Protein AF-A0A3D4PFH8-F1 (afdb_monomer_lite)

Structure (mmCIF, N/CA/C/O backbone):
data_AF-A0A3D4PFH8-F1
#
_entry.id   AF-A0A3D4PFH8-F1
#
loop_
_atom_site.group_PDB
_atom_site.id
_atom_site.type_symbol
_atom_site.label_atom_id
_atom_site.label_alt_id
_atom_site.label_comp_id
_atom_site.label_asym_id
_atom_site.label_entity_id
_atom_site.label_seq_id
_atom_site.pdbx_PDB_ins_code
_atom_site.Cartn_x
_atom_site.Cartn_y
_atom_site.Cartn_z
_atom_site.occupancy
_atom_site.B_iso_or_equiv
_atom_site.auth_seq_id
_atom_site.auth_comp_id
_atom_site.auth_asym_id
_atom_site.auth_atom_id
_atom_site.pdbx_PDB_model_num
ATOM 1 N N . MET A 1 1 ? -11.258 -18.622 6.945 1.00 50.12 1 MET A N 1
ATOM 2 C CA . MET A 1 1 ? -10.906 -20.033 6.658 1.00 50.12 1 MET A CA 1
ATOM 3 C C . MET A 1 1 ? -9.398 -20.314 6.769 1.00 50.12 1 MET A C 1
ATOM 5 O O . MET A 1 1 ? -9.065 -21.333 7.351 1.00 50.12 1 MET A O 1
ATOM 9 N N . GLY A 1 2 ? -8.483 -19.429 6.333 1.00 61.78 2 GLY A N 1
ATOM 10 C CA . GLY A 1 2 ? -7.024 -19.694 6.379 1.00 61.78 2 GLY A CA 1
ATOM 11 C C . GLY A 1 2 ? -6.349 -19.744 7.768 1.00 61.78 2 GLY A C 1
ATOM 12 O O . GLY A 1 2 ? -5.450 -20.551 7.984 1.00 61.78 2 GLY A O 1
ATOM 13 N N . LEU A 1 3 ? -6.793 -18.949 8.751 1.00 63.72 3 LEU A N 1
ATOM 14 C CA . LEU A 1 3 ? -6.190 -18.956 10.101 1.00 63.72 3 LEU A CA 1
ATOM 15 C C . LEU A 1 3 ? -6.500 -20.240 10.891 1.00 63.72 3 LEU A C 1
ATOM 17 O O . LEU A 1 3 ? -5.641 -20.763 11.597 1.00 63.72 3 LEU A O 1
ATOM 21 N N . ALA A 1 4 ? -7.705 -20.794 10.726 1.00 61.88 4 ALA A N 1
ATOM 22 C CA . ALA A 1 4 ? -8.104 -22.042 11.378 1.00 61.88 4 ALA A CA 1
ATOM 23 C C . ALA A 1 4 ? -7.285 -23.245 10.874 1.00 61.88 4 ALA A C 1
ATOM 25 O O . ALA A 1 4 ? -6.933 -24.118 11.664 1.00 61.88 4 ALA A O 1
ATOM 26 N N . SER A 1 5 ? -6.910 -23.264 9.587 1.00 64.75 5 SER A N 1
ATOM 27 C CA . SER A 1 5 ? -6.027 -24.304 9.040 1.00 64.75 5 SER A CA 1
ATOM 28 C C . SER A 1 5 ? -4.584 -24.197 9.539 1.00 64.75 5 SER A C 1
ATOM 30 O O . SER A 1 5 ? -3.900 -25.215 9.636 1.00 64.75 5 SER A O 1
ATOM 32 N N . LEU A 1 6 ? -4.126 -22.994 9.905 1.00 66.88 6 LEU A N 1
ATOM 33 C CA . LEU A 1 6 ? -2.776 -22.788 10.435 1.00 66.88 6 LEU A CA 1
ATOM 34 C C . LEU A 1 6 ? -2.628 -23.357 11.850 1.00 66.88 6 LEU A C 1
ATOM 36 O O . LEU A 1 6 ? -1.621 -23.995 12.144 1.00 66.88 6 LEU A O 1
ATOM 40 N N . ILE A 1 7 ? -3.648 -23.216 12.702 1.00 67.31 7 ILE A N 1
ATOM 41 C CA . ILE A 1 7 ? -3.615 -23.697 14.097 1.00 67.31 7 ILE A CA 1
ATOM 42 C C . ILE A 1 7 ? -3.393 -25.221 14.170 1.00 67.31 7 ILE A C 1
ATOM 44 O O . ILE A 1 7 ? -2.715 -25.705 15.077 1.00 67.31 7 ILE A O 1
ATOM 48 N N . GLY A 1 8 ? -3.890 -25.977 13.185 1.00 70.19 8 GLY A N 1
ATOM 49 C CA . GLY A 1 8 ? -3.698 -27.428 13.100 1.00 70.19 8 GLY A CA 1
ATOM 50 C C . GLY A 1 8 ? -2.308 -27.873 12.628 1.00 70.19 8 GLY A C 1
ATOM 51 O O . GLY A 1 8 ? -1.951 -29.036 12.808 1.00 70.19 8 GLY A O 1
ATOM 52 N N . ASN A 1 9 ? -1.496 -26.982 12.045 1.00 79.75 9 ASN A N 1
ATOM 53 C CA . ASN A 1 9 ? -0.228 -27.347 11.413 1.00 79.75 9 ASN A CA 1
ATOM 54 C C . ASN A 1 9 ? 0.949 -26.530 11.963 1.00 79.75 9 ASN A C 1
ATOM 56 O O . ASN A 1 9 ? 1.317 -25.478 11.436 1.00 79.75 9 ASN A O 1
ATOM 60 N N . ARG A 1 10 ? 1.609 -27.065 13.002 1.00 76.75 10 ARG A N 1
ATOM 61 C CA . ARG A 1 10 ? 2.764 -26.428 13.667 1.00 76.75 10 ARG A CA 1
ATOM 62 C C . ARG A 1 10 ? 3.881 -26.017 12.700 1.00 76.75 10 ARG A C 1
ATOM 64 O O . ARG A 1 10 ? 4.547 -25.022 12.959 1.00 76.75 10 ARG A O 1
ATOM 71 N N . LYS A 1 11 ? 4.075 -26.746 11.591 1.00 78.69 11 LYS A N 1
ATOM 72 C CA . LYS A 1 11 ? 5.083 -26.409 10.571 1.00 78.69 11 LYS A CA 1
ATOM 73 C C . LYS A 1 11 ? 4.741 -25.145 9.783 1.00 78.69 11 LYS A C 1
ATOM 75 O O . LYS A 1 11 ? 5.653 -24.458 9.349 1.00 78.69 11 LYS A O 1
ATOM 80 N N . GLN A 1 12 ? 3.459 -24.846 9.585 1.00 79.38 12 GLN A N 1
ATOM 81 C CA . GLN A 1 12 ? 3.049 -23.615 8.908 1.00 79.38 12 GLN A CA 1
ATOM 82 C C . GLN A 1 12 ? 3.135 -22.433 9.873 1.00 79.38 12 GLN A C 1
ATOM 84 O O . GLN A 1 12 ? 3.696 -21.407 9.526 1.00 79.38 12 GLN A O 1
ATOM 89 N N . VAL A 1 13 ? 2.712 -22.598 11.130 1.00 80.75 13 VAL A N 1
ATOM 90 C CA . VAL A 1 13 ? 2.806 -21.541 12.157 1.00 80.75 13 VAL A CA 1
ATOM 91 C C . VAL A 1 13 ? 4.243 -21.053 12.365 1.00 80.75 13 VAL A C 1
ATOM 93 O O . VAL A 1 13 ? 4.474 -19.861 12.556 1.00 80.75 13 VAL A O 1
ATOM 96 N N . THR A 1 14 ? 5.238 -21.943 12.293 1.00 81.81 14 THR A N 1
ATOM 97 C CA . THR A 1 14 ? 6.647 -21.533 12.384 1.00 81.81 14 THR A CA 1
ATOM 98 C C . THR A 1 14 ? 7.116 -20.717 11.180 1.00 81.81 14 THR A C 1
ATOM 100 O O . THR A 1 14 ? 8.083 -19.969 11.327 1.00 81.81 14 THR A O 1
ATOM 103 N N . GLN A 1 15 ? 6.460 -20.797 10.018 1.00 83.69 15 GLN A N 1
ATOM 104 C CA . GLN A 1 15 ? 6.765 -19.941 8.863 1.00 83.69 15 GLN A CA 1
ATOM 105 C C . GLN A 1 15 ? 6.369 -18.478 9.127 1.00 83.69 15 GLN A C 1
ATOM 107 O O . GLN A 1 15 ? 7.093 -17.585 8.709 1.00 83.69 15 GLN A O 1
ATOM 112 N N . PHE A 1 16 ? 5.340 -18.238 9.946 1.00 83.12 16 PHE A N 1
ATOM 113 C CA . PHE A 1 16 ? 4.869 -16.906 10.369 1.00 83.12 16 PHE A CA 1
ATOM 114 C C . PHE A 1 16 ? 5.542 -16.384 11.660 1.00 83.12 16 PHE A C 1
ATOM 116 O O . PHE A 1 16 ? 4.975 -15.578 12.390 1.00 83.12 16 PHE A O 1
ATOM 123 N N . GLY A 1 17 ? 6.728 -16.887 12.021 1.00 82.94 17 GLY A N 1
ATOM 124 C CA . GLY A 1 17 ? 7.417 -16.467 13.257 1.00 82.94 17 GLY A CA 1
ATOM 125 C C . GLY A 1 17 ? 6.944 -17.172 14.538 1.00 82.94 17 GLY A C 1
ATOM 126 O O . GLY A 1 17 ? 7.378 -16.832 15.635 1.00 82.94 17 GLY A O 1
ATOM 127 N N . GLY A 1 18 ? 6.093 -18.196 14.427 1.00 87.19 18 GLY A N 1
ATOM 128 C CA . GLY A 1 18 ? 5.655 -19.016 15.559 1.00 87.19 18 GLY A CA 1
ATOM 129 C C . GLY A 1 18 ? 4.308 -18.592 16.162 1.00 87.19 18 GLY A C 1
ATOM 130 O O . GLY A 1 18 ? 3.702 -17.613 15.733 1.00 87.19 18 GLY A O 1
ATOM 131 N N . PRO A 1 19 ? 3.799 -19.340 17.160 1.00 85.69 19 PRO A N 1
ATOM 132 C CA . PRO A 1 19 ? 2.413 -19.211 17.624 1.00 85.69 19 PRO A CA 1
ATOM 133 C C . PRO A 1 19 ? 2.119 -17.886 18.337 1.00 85.69 19 PRO A C 1
ATOM 135 O O . PRO A 1 19 ? 1.063 -17.293 18.119 1.00 85.69 19 PRO A O 1
ATOM 138 N N . LEU A 1 20 ? 3.052 -17.401 19.165 1.00 88.12 20 LEU A N 1
ATOM 139 C CA . LEU A 1 20 ? 2.904 -16.112 19.845 1.00 88.12 20 LEU A CA 1
ATOM 140 C C . LEU A 1 20 ? 2.917 -14.960 18.836 1.00 88.12 20 LEU A C 1
ATOM 142 O O . LEU A 1 20 ? 2.043 -14.099 18.880 1.00 88.12 20 LEU A O 1
ATOM 146 N N . SER A 1 21 ? 3.870 -14.989 17.900 1.00 89.12 21 SER A N 1
ATOM 147 C CA . SER A 1 21 ? 3.969 -13.977 16.852 1.00 89.12 21 SER A CA 1
ATOM 148 C C . SER A 1 21 ? 2.716 -13.937 15.981 1.00 89.12 21 SER A C 1
ATOM 150 O O . SER A 1 21 ? 2.149 -12.868 15.764 1.00 89.12 21 SER A O 1
ATOM 152 N N . LEU A 1 22 ? 2.222 -15.103 15.554 1.00 88.75 22 LEU A N 1
ATOM 153 C CA . LEU A 1 22 ? 0.994 -15.212 14.772 1.00 88.75 22 LEU A CA 1
ATOM 154 C C . LEU A 1 22 ? -0.203 -14.617 15.523 1.00 88.75 22 LEU A C 1
ATOM 156 O O . LEU A 1 22 ? -0.989 -13.881 14.939 1.00 88.75 22 LEU A O 1
ATOM 160 N N . THR A 1 23 ? -0.318 -14.887 16.826 1.00 89.44 23 THR A N 1
ATOM 161 C CA . THR A 1 23 ? -1.410 -14.353 17.653 1.00 89.44 23 THR A CA 1
ATOM 162 C C . THR A 1 23 ? -1.355 -12.826 17.711 1.00 89.44 23 THR A C 1
ATOM 164 O O . THR A 1 23 ? -2.353 -12.168 17.428 1.00 89.44 23 THR A O 1
ATOM 167 N N . VAL A 1 24 ? -0.184 -12.251 18.012 1.00 92.69 24 VAL A N 1
ATOM 168 C CA . VAL A 1 24 ? 0.017 -10.790 18.025 1.00 92.69 24 VAL A CA 1
ATOM 169 C C . VAL A 1 24 ? -0.260 -10.184 16.649 1.00 92.69 24 VAL A C 1
ATOM 171 O O . VAL A 1 24 ? -0.930 -9.161 16.558 1.00 92.69 24 VAL A O 1
ATOM 174 N N . SER A 1 25 ? 0.191 -10.842 15.582 1.00 92.25 25 SER A N 1
ATOM 175 C CA . SER A 1 25 ? -0.024 -10.412 14.197 1.00 92.25 25 SER A CA 1
ATOM 176 C C . SER A 1 25 ? -1.510 -10.337 13.859 1.00 92.25 25 SER A C 1
ATOM 178 O O . SER A 1 25 ? -1.963 -9.305 13.382 1.00 92.25 25 SER A O 1
ATOM 180 N N . VAL A 1 26 ? -2.286 -11.372 14.197 1.00 91.56 26 VAL A N 1
ATOM 181 C CA . VAL A 1 26 ? -3.743 -11.392 13.988 1.00 91.56 26 VAL A CA 1
ATOM 182 C C . VAL A 1 26 ? -4.433 -10.283 14.780 1.00 91.56 26 VAL A C 1
ATOM 184 O O . VAL A 1 26 ? -5.306 -9.602 14.249 1.00 91.56 26 VAL A O 1
ATOM 187 N N . PHE A 1 27 ? -4.045 -10.061 16.040 1.00 94.00 27 PHE A N 1
ATOM 188 C CA . PHE A 1 27 ? -4.615 -8.971 16.835 1.00 94.00 27 PHE A CA 1
ATOM 189 C C . PHE A 1 27 ? -4.306 -7.596 16.239 1.00 94.00 27 PHE A C 1
ATOM 191 O O . PHE A 1 27 ? -5.211 -6.769 16.140 1.00 94.00 27 PHE A O 1
ATOM 198 N N . LEU A 1 28 ? -3.058 -7.354 15.825 1.00 93.81 28 LEU A N 1
ATOM 199 C CA . LEU A 1 28 ? -2.665 -6.108 15.168 1.00 93.81 28 LEU A CA 1
ATOM 200 C C . LEU A 1 28 ? -3.417 -5.920 13.848 1.00 93.81 28 LEU A C 1
ATOM 202 O O . LEU A 1 28 ? -3.940 -4.838 13.597 1.00 93.81 28 LEU A O 1
ATOM 206 N N . GLU A 1 29 ? -3.524 -6.969 13.038 1.00 93.44 29 GLU A N 1
ATOM 207 C CA . GLU A 1 29 ? -4.239 -6.940 11.765 1.00 93.44 29 GLU A CA 1
ATOM 208 C C . GLU A 1 29 ? -5.717 -6.603 11.965 1.00 93.44 29 GLU A C 1
ATOM 210 O O . GLU A 1 29 ? -6.223 -5.691 11.314 1.00 93.44 29 GLU A O 1
ATOM 215 N N . ILE A 1 30 ? -6.402 -7.262 12.906 1.00 93.62 30 ILE A N 1
ATOM 216 C CA . ILE A 1 30 ? -7.802 -6.960 13.237 1.00 93.62 30 ILE A CA 1
ATOM 217 C C . ILE A 1 30 ? -7.931 -5.518 13.728 1.00 93.62 30 ILE A C 1
ATOM 219 O O . ILE A 1 30 ? -8.801 -4.786 13.260 1.00 93.62 30 ILE A O 1
ATOM 223 N N . PHE A 1 31 ? -7.062 -5.096 14.647 1.00 92.94 31 PHE A N 1
ATOM 224 C CA . PHE A 1 31 ? -7.093 -3.754 15.220 1.00 92.94 31 PHE A CA 1
ATOM 225 C C . PHE A 1 31 ? -6.957 -2.671 14.143 1.00 92.94 31 PHE A C 1
ATOM 227 O O . PHE A 1 31 ? -7.813 -1.792 14.039 1.00 92.94 31 PHE A O 1
ATOM 234 N N . PHE A 1 32 ? -5.931 -2.758 13.291 1.00 92.19 32 PHE A N 1
ATOM 235 C CA . PHE A 1 32 ? -5.740 -1.801 12.203 1.00 92.19 32 PHE A CA 1
ATOM 236 C C . PHE A 1 32 ? -6.820 -1.922 11.122 1.00 92.19 32 PHE A C 1
ATOM 238 O O . PHE A 1 32 ? -7.248 -0.900 10.592 1.00 92.19 32 PHE A O 1
ATOM 245 N N . SER A 1 33 ? -7.324 -3.126 10.835 1.00 92.62 33 SER A N 1
ATOM 246 C CA . SER A 1 33 ? -8.417 -3.326 9.872 1.00 92.62 33 SER A CA 1
ATOM 247 C C . SER A 1 33 ? -9.700 -2.629 10.312 1.00 92.62 33 SER A C 1
ATOM 249 O O . SER A 1 33 ? -10.333 -1.952 9.506 1.00 92.62 33 SER A O 1
ATOM 251 N N . VAL A 1 34 ? -10.069 -2.740 11.593 1.00 92.69 34 VAL A N 1
ATOM 252 C CA . VAL A 1 34 ? -11.249 -2.057 12.147 1.00 92.69 34 VAL A CA 1
ATOM 253 C C . VAL A 1 34 ? -11.101 -0.539 12.040 1.00 92.69 34 VAL A C 1
ATOM 255 O O . VAL A 1 34 ? -12.055 0.136 11.666 1.00 92.69 34 VAL A O 1
ATOM 258 N N . LEU A 1 35 ? -9.908 -0.001 12.311 1.00 92.38 35 LEU A N 1
ATOM 259 C CA . LEU A 1 35 ? -9.647 1.440 12.235 1.00 92.38 35 LEU A CA 1
ATOM 260 C C . LEU A 1 35 ? -9.598 1.972 10.796 1.00 92.38 35 LEU A C 1
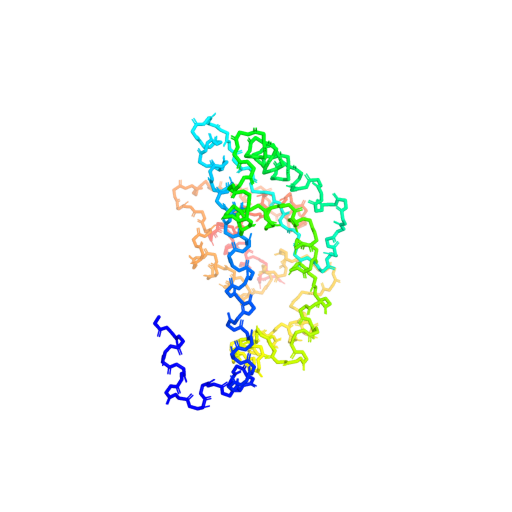ATOM 262 O O . LEU A 1 35 ? -10.042 3.090 10.538 1.00 92.38 35 LEU A O 1
ATOM 266 N N . LEU A 1 36 ? -9.066 1.190 9.855 1.00 92.81 36 LEU A N 1
ATOM 267 C CA . LEU A 1 36 ? -8.948 1.584 8.450 1.00 92.81 36 LEU A CA 1
ATOM 268 C C . LEU A 1 36 ? -10.242 1.372 7.661 1.00 92.81 36 LEU A C 1
ATOM 270 O O . LEU A 1 36 ? -10.461 2.064 6.667 1.00 92.81 36 LEU A O 1
ATOM 274 N N . ALA A 1 37 ? -11.121 0.461 8.086 1.00 94.62 37 ALA A N 1
ATOM 275 C CA . ALA A 1 37 ? -12.353 0.152 7.364 1.00 94.62 37 ALA A CA 1
ATOM 276 C C . ALA A 1 37 ? -13.244 1.387 7.089 1.00 94.62 37 ALA A C 1
ATOM 278 O O . ALA A 1 37 ? -13.651 1.554 5.937 1.00 94.62 37 ALA A O 1
ATOM 279 N N . PRO A 1 38 ? -13.506 2.299 8.051 1.00 93.81 38 PRO A N 1
ATOM 280 C CA . PRO A 1 38 ? -14.256 3.529 7.784 1.00 93.81 38 PRO A CA 1
ATOM 281 C C . PRO A 1 38 ? -13.563 4.445 6.766 1.00 93.81 38 PRO A C 1
ATOM 283 O O . PRO A 1 38 ? -14.214 4.988 5.875 1.00 93.81 38 PRO A O 1
ATOM 286 N N . VAL A 1 39 ? -12.234 4.567 6.843 1.00 94.12 39 VAL A N 1
ATOM 287 C CA . VAL A 1 39 ? -11.441 5.370 5.898 1.00 94.12 39 VAL A CA 1
ATOM 288 C C . VAL A 1 39 ? -11.583 4.820 4.476 1.00 94.12 39 VAL A C 1
ATOM 290 O O . VAL A 1 39 ? -11.852 5.570 3.538 1.00 94.12 39 VAL A O 1
ATOM 293 N N . MET A 1 40 ? -11.480 3.499 4.311 1.00 94.25 40 MET A N 1
ATOM 294 C CA . MET A 1 40 ? -11.665 2.841 3.014 1.00 94.25 40 MET A CA 1
ATOM 295 C C . MET A 1 40 ? -13.104 2.983 2.506 1.00 94.25 40 MET A C 1
ATOM 297 O O . MET A 1 40 ? -13.313 3.265 1.328 1.00 94.25 40 MET A O 1
ATOM 301 N N . ALA A 1 41 ? -14.102 2.858 3.386 1.00 95.19 41 ALA A N 1
ATOM 302 C CA . ALA A 1 41 ? -15.506 3.052 3.033 1.00 95.19 41 ALA A CA 1
ATOM 303 C C . ALA A 1 41 ? -15.780 4.471 2.505 1.00 95.19 41 ALA A C 1
ATOM 305 O O . ALA A 1 41 ? -16.514 4.628 1.525 1.00 95.19 41 ALA A O 1
ATOM 306 N N . TYR A 1 42 ? -15.149 5.492 3.094 1.00 95.00 42 TYR A N 1
ATOM 307 C CA . TYR A 1 42 ? -15.203 6.862 2.587 1.00 95.00 42 TYR A CA 1
ATOM 308 C C . TYR A 1 42 ? -14.621 6.962 1.170 1.00 95.00 42 TYR A C 1
ATOM 310 O O . TYR A 1 42 ? -15.295 7.466 0.268 1.00 95.00 42 TYR A O 1
ATOM 318 N N . TYR A 1 43 ? -13.417 6.428 0.931 1.00 93.06 43 TYR A N 1
ATOM 319 C CA . TYR A 1 43 ? -12.792 6.477 -0.396 1.00 93.06 43 TYR A CA 1
ATOM 320 C C . TYR A 1 43 ? -13.576 5.705 -1.458 1.00 93.06 43 TYR A C 1
ATOM 322 O O . TYR A 1 43 ? -13.741 6.204 -2.571 1.00 93.06 43 TYR A O 1
ATOM 330 N N . HIS A 1 44 ? -14.120 4.535 -1.119 1.00 94.62 44 HIS A N 1
ATOM 331 C CA . HIS A 1 44 ? -14.985 3.775 -2.019 1.00 94.62 44 HIS A CA 1
ATOM 332 C C . HIS A 1 44 ? -16.265 4.546 -2.358 1.00 94.62 44 HIS A C 1
ATOM 334 O O . HIS A 1 44 ? -16.634 4.644 -3.527 1.00 94.62 44 HIS A O 1
ATOM 340 N N . SER A 1 45 ? -16.910 5.155 -1.361 1.00 94.62 45 SER A N 1
ATOM 341 C CA . SER A 1 45 ? -18.117 5.962 -1.578 1.00 94.62 45 SER A CA 1
ATOM 342 C C . SER A 1 45 ? -17.820 7.169 -2.466 1.00 94.62 45 SER A C 1
ATOM 344 O O . SER A 1 45 ? -18.535 7.433 -3.431 1.00 94.62 45 SER A O 1
ATOM 346 N N . ARG A 1 46 ? -16.710 7.865 -2.200 1.00 92.25 46 ARG A N 1
ATOM 347 C CA . ARG A 1 46 ? -16.238 8.983 -3.017 1.00 92.25 46 ARG A CA 1
ATOM 348 C C . ARG A 1 46 ? -15.953 8.550 -4.456 1.00 92.25 46 ARG A C 1
ATOM 350 O O . ARG A 1 46 ? -16.351 9.256 -5.377 1.00 92.25 46 ARG A O 1
ATOM 357 N N . PHE A 1 47 ? -15.306 7.403 -4.659 1.00 91.12 47 PHE A N 1
ATOM 358 C CA . PHE A 1 47 ? -15.019 6.862 -5.988 1.00 91.12 47 PHE A CA 1
ATOM 359 C C . PHE A 1 47 ? -16.301 6.582 -6.785 1.00 91.12 47 PHE A C 1
ATOM 361 O O . PHE A 1 47 ? -16.418 7.009 -7.936 1.00 91.12 47 PHE A O 1
ATOM 368 N N . VAL A 1 48 ? -17.292 5.934 -6.164 1.00 93.94 48 VAL A N 1
ATOM 369 C CA . VAL A 1 48 ? -18.595 5.671 -6.794 1.00 93.94 48 VAL A CA 1
ATOM 370 C C . VAL A 1 48 ? -19.298 6.982 -7.149 1.00 93.94 48 VAL A C 1
ATOM 372 O O . VAL A 1 48 ? -19.733 7.153 -8.285 1.00 93.94 48 VAL A O 1
ATOM 375 N N . LEU A 1 49 ? -19.350 7.945 -6.223 1.00 93.75 49 LEU A N 1
ATOM 376 C CA . LEU A 1 49 ? -19.964 9.254 -6.470 1.00 93.75 49 LEU A CA 1
ATOM 377 C C . LEU A 1 49 ? -19.271 10.018 -7.605 1.00 93.75 49 LEU A C 1
ATOM 379 O O . LEU A 1 49 ? -19.942 10.577 -8.468 1.00 93.75 49 LEU A O 1
ATOM 383 N N . MET A 1 50 ? -17.937 10.026 -7.641 1.00 92.25 50 MET A N 1
ATOM 384 C CA . MET A 1 50 ? -17.171 10.670 -8.714 1.00 92.25 50 MET A CA 1
ATOM 385 C C . MET A 1 50 ? -17.431 10.020 -10.074 1.00 92.25 50 MET A C 1
ATOM 387 O O . MET A 1 50 ? -17.600 10.734 -11.061 1.00 92.25 50 MET A O 1
ATOM 391 N N . THR A 1 51 ? -17.534 8.692 -10.104 1.00 91.81 51 THR A N 1
ATOM 392 C CA . THR A 1 51 ? -17.860 7.934 -11.317 1.00 91.81 51 THR A CA 1
ATOM 393 C C . THR A 1 51 ? -19.260 8.283 -11.825 1.00 91.81 51 THR A C 1
ATOM 395 O O . THR A 1 51 ? -19.428 8.568 -13.008 1.00 91.81 51 THR A O 1
ATOM 398 N N . LEU A 1 52 ? -20.260 8.345 -10.937 1.00 94.38 52 LEU A N 1
ATOM 399 C CA . LEU A 1 52 ? -21.628 8.742 -11.298 1.00 94.38 52 LEU A CA 1
ATOM 400 C C . LEU A 1 52 ? -21.714 10.192 -11.797 1.00 94.38 52 LEU A C 1
ATOM 402 O O . LEU A 1 52 ? -22.517 10.496 -12.672 1.00 94.38 52 LEU A O 1
ATOM 406 N N . LEU A 1 53 ? -20.863 11.079 -11.278 1.00 95.00 53 LEU A N 1
ATOM 407 C CA . LEU A 1 53 ? -20.738 12.469 -11.729 1.00 95.00 53 LEU A CA 1
ATOM 408 C C . LEU A 1 53 ? -19.929 12.618 -13.032 1.00 95.00 53 LEU A C 1
ATOM 410 O O . LEU A 1 53 ? -19.643 13.744 -13.442 1.00 95.00 53 LEU A O 1
ATOM 414 N N . GLY A 1 54 ? -19.524 11.514 -13.670 1.00 91.50 54 GLY A N 1
ATOM 415 C CA . GLY A 1 54 ? -18.765 11.522 -14.921 1.00 91.50 54 GLY A CA 1
ATOM 416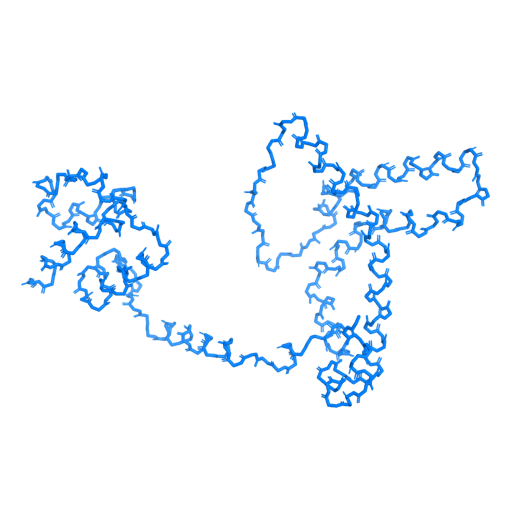 C C . GLY A 1 54 ? -17.329 12.029 -14.777 1.00 91.50 54 GLY A C 1
ATOM 417 O O . GLY A 1 54 ? -16.715 12.423 -15.767 1.00 91.50 54 GLY A O 1
ATOM 418 N N . ARG A 1 55 ? -16.775 12.056 -13.557 1.00 88.12 55 ARG A N 1
ATOM 419 C CA . ARG A 1 55 ? -15.380 12.449 -13.334 1.00 88.12 55 ARG A CA 1
ATOM 420 C C . ARG A 1 55 ? -14.466 11.248 -13.521 1.00 88.12 55 ARG A C 1
ATOM 422 O O . ARG A 1 55 ? -14.563 10.264 -12.792 1.00 88.12 55 ARG A O 1
ATOM 429 N N . THR A 1 56 ? -13.531 11.367 -14.454 1.00 78.75 56 THR A N 1
ATOM 430 C CA . THR A 1 56 ? -12.486 10.365 -14.655 1.00 78.75 56 THR A CA 1
ATOM 431 C C . THR A 1 56 ? -11.452 10.461 -13.539 1.00 78.75 56 THR A C 1
ATOM 433 O O . THR A 1 56 ? -10.889 11.527 -13.289 1.00 78.75 56 THR A O 1
ATOM 436 N N . VAL A 1 57 ? -11.178 9.341 -12.874 1.00 74.50 57 VAL A N 1
ATOM 437 C CA . VAL A 1 57 ? -10.050 9.229 -11.946 1.00 74.50 57 VAL A CA 1
ATOM 438 C C . VAL A 1 57 ? -8.786 9.050 -12.779 1.00 74.50 57 VAL A C 1
ATOM 440 O O . VAL A 1 57 ? -8.636 8.039 -13.463 1.00 74.50 57 VAL A O 1
ATOM 443 N N . SER A 1 58 ? -7.892 10.042 -12.766 1.00 72.44 58 SER A N 1
ATOM 444 C CA . SER A 1 58 ? -6.608 9.918 -13.451 1.00 72.44 58 SER A CA 1
ATOM 445 C C . SER A 1 58 ? -5.711 8.949 -12.685 1.00 72.44 58 SER A C 1
ATOM 447 O O . SER A 1 58 ? -5.483 9.096 -11.482 1.00 72.44 58 SER A O 1
ATOM 449 N N . TRP A 1 59 ? -5.190 7.944 -13.384 1.00 72.75 59 TRP A N 1
ATOM 450 C CA . TRP A 1 59 ? -4.140 7.094 -12.840 1.00 72.75 59 TRP A CA 1
ATOM 451 C C . TRP A 1 59 ? -2.818 7.862 -12.904 1.00 72.75 59 TRP A C 1
ATOM 453 O O . TRP A 1 59 ? -2.148 7.885 -13.935 1.00 72.75 59 TRP A O 1
ATOM 463 N N . ASN A 1 60 ? -2.476 8.553 -11.819 1.00 73.88 60 ASN A N 1
ATOM 464 C CA . ASN A 1 60 ? -1.204 9.263 -11.713 1.00 73.88 60 ASN A CA 1
ATOM 465 C C . ASN A 1 60 ? -0.056 8.268 -11.467 1.00 73.88 60 ASN A C 1
ATOM 467 O O . ASN A 1 60 ? -0.267 7.153 -10.985 1.00 73.88 60 ASN A O 1
ATOM 471 N N . SER A 1 61 ? 1.176 8.667 -11.788 1.00 75.06 61 SER A N 1
ATOM 472 C CA . SER A 1 61 ? 2.366 7.861 -11.507 1.00 75.06 61 SER A CA 1
ATOM 473 C C . SER A 1 61 ? 2.495 7.607 -10.004 1.00 75.06 61 SER A C 1
ATOM 475 O O . SER A 1 61 ? 2.651 8.551 -9.229 1.00 75.06 61 SER A O 1
ATOM 477 N N . GLN A 1 62 ? 2.444 6.340 -9.594 1.00 74.94 62 GLN A N 1
ATOM 478 C CA . GLN A 1 62 ? 2.641 5.970 -8.196 1.00 74.94 62 GLN A CA 1
ATOM 479 C C . GLN A 1 62 ? 4.117 6.127 -7.810 1.00 74.94 62 GLN A C 1
ATOM 481 O O . GLN A 1 62 ? 4.993 5.642 -8.530 1.00 74.94 62 GLN A O 1
ATOM 486 N N . GLN A 1 63 ? 4.395 6.743 -6.659 1.00 71.69 63 GLN A N 1
ATOM 487 C CA . GLN A 1 63 ? 5.746 6.760 -6.094 1.00 71.69 63 GLN A CA 1
ATOM 488 C C . GLN A 1 63 ? 6.088 5.359 -5.573 1.00 71.69 63 GLN A C 1
ATOM 490 O O . GLN A 1 63 ? 5.441 4.849 -4.661 1.00 71.69 63 GLN A O 1
ATOM 495 N N . ARG A 1 64 ? 7.080 4.714 -6.196 1.00 71.69 64 ARG A N 1
ATOM 496 C CA . ARG A 1 64 ? 7.553 3.363 -5.837 1.00 71.69 64 ARG A CA 1
ATOM 497 C C . ARG A 1 64 ? 8.886 3.358 -5.088 1.00 71.69 64 ARG A C 1
ATOM 499 O O . ARG A 1 64 ? 9.296 2.313 -4.596 1.00 71.69 64 ARG A O 1
ATOM 506 N N . GLU A 1 65 ? 9.557 4.501 -5.011 1.00 72.88 65 GLU A N 1
ATOM 507 C CA . GLU A 1 65 ? 10.791 4.660 -4.240 1.00 72.88 65 GLU A CA 1
ATOM 508 C C . GLU A 1 65 ? 10.480 4.842 -2.749 1.00 72.88 65 GLU A C 1
ATOM 510 O O . GLU A 1 65 ? 9.389 5.292 -2.397 1.00 72.88 65 GLU A O 1
ATOM 515 N N . GLU A 1 66 ? 11.438 4.514 -1.871 1.00 64.69 66 GLU A N 1
ATOM 516 C CA . GLU A 1 66 ? 11.334 4.631 -0.402 1.00 64.69 66 GLU A CA 1
ATOM 517 C C . GLU A 1 66 ? 11.318 6.112 0.043 1.00 64.69 66 GLU A C 1
ATOM 519 O O . GLU A 1 66 ? 12.159 6.577 0.812 1.00 64.69 66 GLU A O 1
ATOM 524 N N . THR A 1 67 ? 10.352 6.889 -0.445 1.00 66.25 67 THR A N 1
ATOM 525 C CA . THR A 1 67 ? 10.112 8.260 -0.003 1.00 66.25 67 THR A CA 1
ATOM 526 C C . THR A 1 67 ? 9.236 8.198 1.240 1.00 66.25 67 THR A C 1
ATOM 528 O O . THR A 1 67 ? 8.129 7.660 1.218 1.00 66.25 67 THR A O 1
ATOM 531 N N . ARG A 1 68 ? 9.735 8.717 2.367 1.00 74.94 68 ARG A N 1
ATOM 532 C CA . ARG A 1 68 ? 8.931 8.792 3.592 1.00 74.94 68 ARG A CA 1
ATOM 533 C C . ARG A 1 68 ? 7.731 9.699 3.351 1.00 74.94 68 ARG A C 1
ATOM 535 O O . ARG A 1 68 ? 7.914 10.851 2.974 1.00 74.94 68 ARG A O 1
ATOM 542 N N . VAL A 1 69 ? 6.539 9.209 3.679 1.00 83.50 69 VAL A N 1
ATOM 543 C CA . VAL A 1 69 ? 5.328 10.033 3.736 1.00 83.50 69 VAL A CA 1
ATOM 544 C C . VAL A 1 69 ? 5.517 11.089 4.824 1.00 83.50 69 VAL A C 1
ATOM 546 O O . VAL A 1 69 ? 5.638 10.754 6.009 1.00 83.50 69 VAL A O 1
ATOM 549 N N . THR A 1 70 ? 5.592 12.364 4.438 1.00 87.75 70 THR A N 1
ATOM 550 C CA . THR A 1 70 ? 5.666 13.453 5.415 1.00 87.75 70 THR A CA 1
ATOM 551 C C . THR A 1 70 ? 4.283 13.735 6.002 1.00 87.75 70 THR A C 1
ATOM 553 O O . THR A 1 70 ? 3.254 13.379 5.427 1.00 87.75 70 THR A O 1
ATOM 556 N N . ALA A 1 71 ? 4.235 14.397 7.162 1.00 88.19 71 ALA A N 1
ATOM 557 C CA . ALA A 1 71 ? 2.962 14.792 7.766 1.00 88.19 71 ALA A CA 1
ATOM 558 C C . ALA A 1 71 ? 2.169 15.760 6.869 1.00 88.19 71 ALA A C 1
ATOM 560 O O . ALA A 1 71 ? 0.942 15.710 6.856 1.00 88.19 71 ALA A O 1
ATOM 561 N N . GLY A 1 72 ? 2.866 16.612 6.106 1.00 90.62 72 GLY A N 1
ATOM 562 C CA . GLY A 1 72 ? 2.249 17.522 5.141 1.00 90.62 72 GLY A CA 1
ATOM 563 C C . GLY A 1 72 ? 1.600 16.769 3.983 1.00 90.62 72 GLY A C 1
ATOM 564 O O . GLY A 1 72 ? 0.439 17.028 3.671 1.00 90.62 72 GLY A O 1
ATOM 565 N N . ASP A 1 73 ? 2.304 15.783 3.419 1.00 88.25 73 ASP A N 1
ATOM 566 C CA . ASP A 1 73 ? 1.770 14.939 2.342 1.00 88.25 73 ASP A CA 1
ATOM 567 C C . ASP A 1 73 ? 0.542 14.163 2.828 1.00 88.25 73 ASP A C 1
ATOM 569 O O . ASP A 1 73 ? -0.530 14.255 2.228 1.00 88.25 73 ASP A O 1
ATOM 573 N N . ALA A 1 74 ? 0.657 13.489 3.979 1.00 90.44 74 ALA A N 1
ATOM 574 C CA . ALA A 1 74 ? -0.446 12.749 4.586 1.00 90.44 74 ALA A CA 1
ATOM 575 C C . ALA A 1 74 ? -1.653 13.649 4.895 1.00 90.44 74 ALA A C 1
ATOM 577 O O . ALA A 1 74 ? -2.790 13.270 4.619 1.00 90.44 74 ALA A O 1
ATOM 578 N N . TRP A 1 75 ? -1.435 14.855 5.429 1.00 93.38 75 TRP A N 1
ATOM 579 C CA . TRP A 1 75 ? -2.523 15.801 5.674 1.00 93.38 75 TRP A CA 1
ATOM 580 C C . TRP A 1 75 ? -3.177 16.253 4.366 1.00 93.38 75 TRP A C 1
ATOM 582 O O . TRP A 1 75 ? -4.394 16.177 4.234 1.00 93.38 75 TRP A O 1
ATOM 592 N N . SER A 1 76 ? -2.393 16.659 3.367 1.00 91.44 76 SER A N 1
ATOM 593 C CA . SER A 1 76 ? -2.931 17.106 2.075 1.00 91.44 76 SER A CA 1
ATOM 594 C C . SER A 1 76 ? -3.742 16.026 1.346 1.00 91.44 76 SER A C 1
ATOM 596 O O . SER A 1 76 ? -4.695 16.350 0.638 1.00 91.44 76 SER A O 1
ATOM 598 N N . MET A 1 77 ? -3.416 14.749 1.562 1.00 88.56 77 MET A N 1
ATOM 599 C CA . MET A 1 77 ? -4.123 13.616 0.966 1.00 88.56 77 MET A CA 1
ATOM 600 C C . MET A 1 77 ? -5.383 13.201 1.745 1.00 88.56 77 MET A C 1
ATOM 602 O O . MET A 1 77 ? -6.340 12.722 1.133 1.00 88.56 77 MET A O 1
ATOM 606 N N . HIS A 1 78 ? -5.391 13.371 3.072 1.00 93.19 78 HIS A N 1
ATOM 607 C CA . HIS A 1 78 ? -6.420 12.813 3.961 1.00 93.19 78 HIS A CA 1
ATOM 608 C C . HIS A 1 78 ? -7.223 13.857 4.763 1.00 93.19 78 HIS A C 1
ATOM 610 O O . HIS A 1 78 ? -8.038 13.483 5.610 1.00 93.19 78 HIS A O 1
ATOM 616 N N . TRP A 1 79 ? -7.022 15.160 4.535 1.00 94.00 79 TRP A N 1
ATOM 617 C CA . TRP A 1 79 ? -7.739 16.212 5.272 1.00 94.00 79 TRP A CA 1
ATOM 618 C C . TRP A 1 79 ? -9.260 16.126 5.097 1.00 94.00 79 TRP A C 1
ATOM 620 O O . TRP A 1 79 ? -10.001 16.476 6.013 1.00 94.00 79 TRP A O 1
ATOM 630 N N . ASP A 1 80 ? -9.733 15.661 3.939 1.00 94.12 80 ASP A N 1
ATOM 631 C CA . ASP A 1 80 ? -11.156 15.552 3.620 1.00 94.12 80 ASP A CA 1
ATOM 632 C C . ASP A 1 80 ? -11.835 14.461 4.458 1.00 94.12 80 ASP A C 1
ATOM 634 O O . ASP A 1 80 ? -12.926 14.674 4.988 1.00 94.12 80 ASP A O 1
ATOM 638 N N . VAL A 1 81 ? -11.142 13.338 4.671 1.00 95.19 81 VAL A N 1
ATOM 639 C CA . VAL A 1 81 ? -11.541 12.287 5.617 1.00 95.19 81 VAL A CA 1
ATOM 640 C C . VAL A 1 81 ? -11.647 12.866 7.029 1.00 95.19 81 VAL A C 1
ATOM 642 O O . VAL A 1 81 ? -12.681 12.717 7.682 1.00 95.19 81 VAL A O 1
ATOM 645 N N . PHE A 1 82 ? -10.602 13.558 7.494 1.00 94.69 82 PHE A N 1
ATOM 646 C CA . PHE A 1 82 ? -10.588 14.156 8.831 1.00 94.69 82 PHE A CA 1
ATOM 647 C C . PHE A 1 82 ? -11.739 15.157 9.012 1.00 94.69 82 PHE A C 1
ATOM 649 O O . PHE A 1 82 ? -12.440 15.116 10.021 1.00 94.69 82 PHE A O 1
ATOM 656 N N . ALA A 1 83 ? -11.978 16.019 8.021 1.00 95.62 83 ALA A N 1
ATOM 657 C CA . ALA A 1 83 ? -13.049 17.008 8.053 1.00 95.62 83 ALA A CA 1
ATOM 658 C C . ALA A 1 83 ? -14.442 16.358 8.087 1.00 95.62 83 ALA A C 1
ATOM 660 O O . ALA A 1 83 ? -15.279 16.749 8.902 1.00 95.62 83 ALA A O 1
ATOM 661 N N . TYR A 1 84 ? -14.685 15.345 7.250 1.00 95.75 84 TYR A N 1
ATOM 662 C CA . TYR A 1 84 ? -15.968 14.643 7.194 1.00 95.75 84 TYR A CA 1
ATOM 663 C C . TYR A 1 84 ? -16.305 13.954 8.524 1.00 95.75 84 TYR A C 1
ATOM 665 O O . TYR A 1 84 ? -17.385 14.160 9.083 1.00 95.75 84 TYR A O 1
ATOM 673 N N . TYR A 1 85 ? -15.368 13.175 9.069 1.00 95.38 85 TYR A N 1
ATOM 674 C CA . TYR A 1 85 ? -15.582 12.466 10.332 1.00 95.38 85 TYR A CA 1
ATOM 675 C C . TYR A 1 85 ? -15.524 13.387 11.554 1.00 95.38 85 TYR A C 1
ATOM 677 O O . TYR A 1 85 ? -16.213 13.125 12.538 1.00 95.38 85 TYR A O 1
ATOM 685 N N . GLY A 1 86 ? -14.773 14.489 11.486 1.00 94.88 86 GLY A N 1
ATOM 686 C CA . GLY A 1 86 ? -14.804 15.551 12.489 1.00 94.88 86 GLY A CA 1
ATOM 687 C C . GLY A 1 86 ? -16.190 16.185 12.589 1.00 94.88 86 GLY A C 1
ATOM 688 O O . GLY A 1 86 ? -16.755 16.249 13.678 1.00 94.88 86 GLY A O 1
ATOM 689 N N . LEU A 1 87 ? -16.784 16.555 11.448 1.00 96.12 87 LEU A N 1
ATOM 690 C CA . LEU A 1 87 ? -18.147 17.087 11.395 1.00 96.12 87 LEU A CA 1
ATOM 691 C C . LEU A 1 87 ? -19.175 16.073 11.912 1.00 96.12 87 LEU A C 1
ATOM 693 O O . LEU A 1 87 ? -20.037 16.429 12.717 1.00 96.12 87 LEU A O 1
ATOM 697 N N . LEU A 1 88 ? -19.067 14.809 11.490 1.00 94.44 88 LEU A N 1
ATOM 698 C CA . LEU A 1 88 ? -19.936 13.735 11.971 1.00 94.44 88 LEU A CA 1
ATOM 699 C C . LEU A 1 88 ? -19.820 13.561 13.492 1.00 94.44 88 LEU A C 1
ATOM 701 O O . LEU A 1 88 ? -20.833 13.467 14.180 1.00 94.44 88 LEU A O 1
ATOM 705 N N . GLY A 1 89 ? -18.598 13.570 14.026 1.00 94.69 89 GLY A N 1
ATOM 706 C CA . GLY A 1 89 ? -18.342 13.489 15.461 1.00 94.69 89 GLY A CA 1
ATOM 707 C C . GLY A 1 89 ? -18.949 14.663 16.231 1.00 94.69 89 GLY A C 1
ATOM 708 O O . GLY A 1 89 ? -19.603 14.448 17.250 1.00 94.69 89 GLY A O 1
ATOM 709 N N . THR A 1 90 ? -18.809 15.893 15.726 1.00 95.38 90 THR A N 1
ATOM 710 C CA . THR A 1 90 ? -19.438 17.085 16.320 1.00 95.38 90 THR A CA 1
ATOM 711 C C . THR A 1 90 ? -20.964 16.997 16.302 1.00 95.38 90 THR A C 1
ATOM 713 O O . THR A 1 90 ? -21.604 17.359 17.288 1.00 95.38 90 THR A O 1
ATOM 716 N N . LEU A 1 91 ? -21.555 16.479 15.222 1.00 95.69 91 LEU A N 1
ATOM 717 C CA . LEU A 1 91 ? -23.001 16.289 15.111 1.00 95.69 91 LEU A CA 1
ATOM 718 C C . LEU A 1 91 ? -23.522 15.239 16.104 1.00 95.69 91 LEU A C 1
ATOM 720 O O . LEU A 1 91 ? -24.543 15.446 16.754 1.00 95.69 91 LEU A O 1
ATOM 724 N N . VAL A 1 92 ? -22.811 14.121 16.261 1.00 94.88 92 VAL A N 1
ATOM 725 C CA . VAL A 1 92 ? -23.163 13.103 17.263 1.00 94.88 92 VAL A CA 1
ATOM 726 C C . VAL A 1 92 ? -23.027 13.679 18.673 1.00 94.88 92 VAL A C 1
ATOM 728 O O . VAL A 1 92 ? -23.910 13.472 19.502 1.00 94.88 92 VAL A O 1
ATOM 731 N N . ALA A 1 93 ? -21.968 14.445 18.940 1.00 94.50 93 ALA A N 1
ATOM 732 C CA . ALA A 1 93 ? -21.751 15.078 20.236 1.00 94.50 93 ALA A CA 1
ATOM 733 C C . ALA A 1 93 ? -22.853 16.086 20.603 1.00 94.50 93 ALA A C 1
ATOM 735 O O . ALA A 1 93 ? -23.192 16.202 21.778 1.00 94.50 93 ALA A O 1
ATOM 736 N N . SER A 1 94 ? -23.416 16.797 19.621 1.00 95.81 94 SER A N 1
ATOM 737 C CA . SER A 1 94 ? -24.473 17.784 19.862 1.00 95.81 94 SER A CA 1
ATOM 738 C C . SER A 1 94 ? -25.865 17.163 19.996 1.00 95.81 94 SER A C 1
ATOM 740 O O . SER A 1 94 ? -26.652 17.630 20.815 1.00 95.81 94 SER A O 1
ATOM 742 N N . LEU A 1 95 ? -26.175 16.112 19.228 1.00 96.00 95 LEU A N 1
ATOM 743 C CA . LEU A 1 95 ? -27.504 15.487 19.221 1.00 96.00 95 LEU A CA 1
ATOM 744 C C . LEU A 1 95 ? -27.659 14.359 20.248 1.00 96.00 95 LEU A C 1
ATOM 746 O O . LEU A 1 95 ? -28.733 14.187 20.821 1.00 96.00 95 LEU A O 1
ATOM 750 N N . ALA A 1 96 ? -26.614 13.560 20.455 1.00 93.94 96 ALA A N 1
ATOM 751 C CA . ALA A 1 96 ? -26.655 12.368 21.296 1.00 93.94 96 ALA A CA 1
ATOM 752 C C . ALA A 1 96 ? -25.266 12.071 21.895 1.00 93.94 96 ALA A C 1
ATOM 754 O O . ALA A 1 96 ? -24.642 11.064 21.542 1.00 93.94 96 ALA A O 1
ATOM 755 N N . PRO A 1 97 ? -24.761 12.905 22.823 1.00 92.56 97 PRO A N 1
ATOM 756 C CA . PRO A 1 97 ? -23.420 12.747 23.391 1.00 92.56 97 PRO A CA 1
ATOM 757 C C . PRO A 1 97 ? -23.197 11.377 24.050 1.00 92.56 97 PRO A C 1
ATOM 759 O O . PRO A 1 97 ? -22.099 10.827 23.977 1.00 92.56 97 PRO A O 1
ATOM 762 N N . GLN A 1 98 ? -24.242 10.766 24.616 1.00 94.56 98 GLN A N 1
ATOM 763 C CA . GLN A 1 98 ? -24.194 9.414 25.181 1.00 94.56 98 GLN A CA 1
ATOM 764 C C . GLN A 1 98 ? -23.863 8.316 24.154 1.00 94.56 98 GLN A C 1
ATOM 766 O O . GLN A 1 98 ? -23.468 7.216 24.536 1.00 94.56 98 GLN A O 1
ATOM 771 N N . MET A 1 99 ? -24.016 8.596 22.855 1.00 93.00 99 MET A N 1
ATOM 772 C CA . MET A 1 99 ? -23.679 7.674 21.769 1.00 93.00 99 MET A CA 1
ATOM 773 C C . MET A 1 99 ? -22.214 7.749 21.351 1.00 93.00 99 MET A C 1
ATOM 775 O O . MET A 1 99 ? -21.736 6.818 20.709 1.00 93.00 99 MET A O 1
ATOM 779 N N . LEU A 1 100 ? -21.464 8.782 21.751 1.00 92.25 100 LEU A N 1
ATOM 780 C CA . LE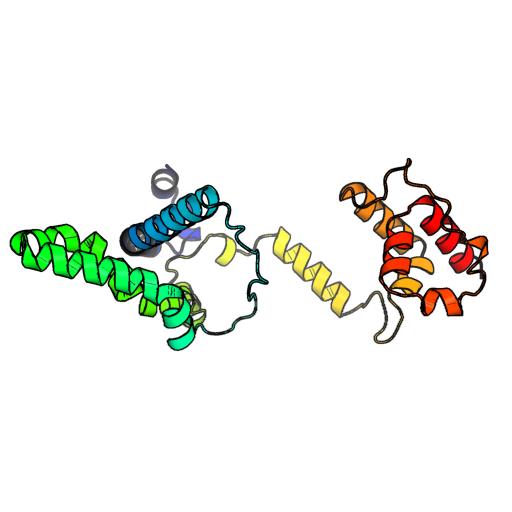U A 1 100 ? -20.059 8.923 21.361 1.00 92.25 100 LEU A CA 1
ATOM 781 C C . LEU A 1 100 ? -19.211 7.672 21.648 1.00 92.25 100 LEU A C 1
ATOM 783 O O . LEU A 1 100 ? -18.522 7.249 20.720 1.00 92.25 100 LEU A O 1
ATOM 787 N N . PRO A 1 101 ? -19.289 7.014 22.830 1.00 93.44 101 PRO A N 1
ATOM 788 C CA . PRO A 1 101 ? -18.536 5.785 23.097 1.00 93.44 101 PRO A CA 1
ATOM 789 C C . PRO A 1 101 ? -18.813 4.669 22.083 1.00 93.44 101 PRO A C 1
ATOM 791 O O . PRO A 1 101 ? -17.893 3.961 21.676 1.00 93.44 101 PRO A O 1
ATOM 794 N N . TRP A 1 102 ? -20.058 4.555 21.619 1.00 92.06 102 TRP A N 1
ATOM 795 C CA . TRP A 1 102 ? -20.481 3.550 20.643 1.00 92.06 102 TRP A CA 1
ATOM 796 C C . TRP A 1 102 ? -19.962 3.847 19.232 1.00 92.06 102 TRP A C 1
ATOM 798 O O . TRP A 1 102 ? -19.679 2.924 18.474 1.00 92.06 102 TRP A O 1
ATOM 808 N N . PHE A 1 103 ? -19.764 5.125 18.899 1.00 90.12 103 PHE A N 1
ATOM 809 C CA . PHE A 1 103 ? -19.168 5.559 17.633 1.00 90.12 103 PHE A CA 1
ATOM 810 C C . PHE A 1 103 ? -17.635 5.612 17.660 1.00 90.12 103 PHE A C 1
ATOM 812 O O . PHE A 1 103 ? -17.022 5.823 16.611 1.00 90.12 103 PHE A O 1
ATOM 819 N N . THR A 1 104 ? -16.992 5.385 18.813 1.00 89.75 104 THR A N 1
ATOM 820 C CA . THR A 1 104 ? -15.524 5.462 18.934 1.00 89.75 104 THR A CA 1
ATOM 821 C C . THR A 1 104 ? -14.768 4.649 17.880 1.00 89.75 104 THR A C 1
ATOM 823 O O . THR A 1 104 ? -13.868 5.230 17.272 1.00 89.75 104 THR A O 1
ATOM 826 N N . PRO A 1 105 ? -15.115 3.384 17.552 1.00 84.81 105 PRO A N 1
ATOM 827 C CA . PRO A 1 105 ? -14.320 2.605 16.599 1.00 84.81 105 PRO A CA 1
ATOM 828 C C . PRO A 1 105 ? -14.402 3.172 15.176 1.00 84.81 105 PRO A C 1
ATOM 830 O O . PRO A 1 105 ? -13.474 3.016 14.388 1.00 84.81 105 PRO A O 1
ATOM 833 N N . ILE A 1 106 ? -15.501 3.866 14.866 1.00 90.38 106 ILE A N 1
ATOM 834 C CA . ILE A 1 106 ? -15.776 4.461 13.556 1.00 90.38 106 ILE A CA 1
ATOM 835 C C . ILE A 1 106 ? -15.114 5.838 13.430 1.00 90.38 106 ILE A C 1
ATOM 837 O O . ILE A 1 106 ? -14.725 6.224 12.333 1.00 90.38 106 ILE A O 1
ATOM 841 N N . LEU A 1 107 ? -14.979 6.578 14.536 1.00 93.25 107 LEU A N 1
ATOM 842 C CA . LEU A 1 107 ? -14.429 7.937 14.549 1.00 93.25 107 LEU A CA 1
ATOM 843 C C . LEU A 1 107 ? -12.912 7.969 14.776 1.00 93.25 107 LEU A C 1
ATOM 845 O O . LEU A 1 107 ? -12.220 8.750 14.130 1.00 93.25 107 LEU A O 1
ATOM 849 N N . ILE A 1 108 ? -12.378 7.127 15.669 1.00 93.88 108 ILE A N 1
ATOM 850 C CA . ILE A 1 108 ? -10.955 7.164 16.051 1.00 93.88 108 ILE A CA 1
ATOM 851 C C . ILE A 1 108 ? -10.050 6.899 14.845 1.00 93.88 108 ILE A C 1
ATOM 853 O O . ILE A 1 108 ? -9.068 7.612 14.655 1.00 93.88 108 ILE A O 1
ATOM 857 N N . GLY A 1 109 ? -10.395 5.904 14.023 1.00 91.88 109 GLY A N 1
ATOM 858 C CA . GLY A 1 109 ? -9.646 5.543 12.818 1.00 91.88 109 GLY A CA 1
ATOM 859 C C . GLY A 1 109 ? -9.425 6.734 11.876 1.00 91.88 109 GLY A C 1
ATOM 860 O O . GLY A 1 109 ? -8.285 7.160 11.683 1.00 91.88 109 GLY A O 1
ATOM 861 N N . PRO A 1 110 ? -10.510 7.320 11.342 1.00 93.62 110 PRO A N 1
ATOM 862 C CA . PRO A 1 110 ? -10.457 8.499 10.483 1.00 93.62 110 PRO A CA 1
ATOM 863 C C . PRO A 1 110 ? -9.839 9.746 11.119 1.00 93.62 110 PRO A C 1
ATOM 865 O O . PRO A 1 110 ? -9.121 10.477 10.443 1.00 93.62 110 PRO A O 1
ATOM 868 N N . LEU A 1 111 ? -10.074 10.000 12.410 1.00 94.06 111 LEU A N 1
ATOM 869 C CA . LEU A 1 111 ? -9.478 11.156 13.093 1.00 94.06 111 LEU A CA 1
ATOM 870 C C . LEU A 1 111 ? -7.956 11.016 13.256 1.00 94.06 111 LEU A C 1
ATOM 872 O O . LEU A 1 111 ? -7.242 12.016 13.296 1.00 94.06 111 LEU A O 1
ATOM 876 N N . LEU A 1 112 ? -7.448 9.783 13.299 1.00 94.12 112 LEU A N 1
ATOM 877 C CA . LEU A 1 112 ? -6.022 9.458 13.346 1.00 94.12 112 LEU A CA 1
ATOM 878 C C . LEU A 1 112 ? -5.469 9.015 11.980 1.00 94.12 112 LEU A C 1
ATOM 880 O O . LEU A 1 112 ? -4.399 8.410 11.909 1.00 94.12 112 LEU A O 1
ATOM 884 N N . VAL A 1 113 ? -6.148 9.344 10.878 1.00 92.12 113 VAL A N 1
ATOM 885 C CA . VAL A 1 113 ? -5.742 8.902 9.535 1.00 92.12 113 VAL A CA 1
ATOM 886 C C . VAL A 1 113 ? -4.328 9.359 9.162 1.00 92.12 113 VAL A C 1
ATOM 888 O O . VAL A 1 113 ? -3.578 8.596 8.562 1.00 92.12 113 VAL A O 1
ATOM 891 N N . VAL A 1 114 ? -3.920 10.563 9.572 1.00 92.00 114 VAL A N 1
ATOM 892 C CA . VAL A 1 114 ? -2.588 11.112 9.271 1.00 92.00 114 VAL A CA 1
ATOM 893 C C . VAL A 1 114 ? -1.460 10.339 9.957 1.00 92.00 114 VAL A C 1
ATOM 895 O O . VAL A 1 114 ? -0.578 9.849 9.248 1.00 92.00 114 VAL A O 1
ATOM 898 N N . PRO A 1 115 ? -1.451 10.161 11.295 1.00 92.19 115 PRO A N 1
ATOM 899 C CA . PRO A 1 115 ? -0.424 9.340 11.923 1.00 92.19 115 PRO A CA 1
ATOM 900 C C . PRO A 1 115 ? -0.474 7.886 11.439 1.00 92.19 115 PRO A C 1
ATOM 902 O O . PRO A 1 115 ? 0.582 7.278 11.285 1.00 92.19 115 PRO A O 1
ATOM 905 N N . PHE A 1 116 ? -1.652 7.333 11.127 1.00 91.69 116 PHE A N 1
ATOM 906 C CA . PHE A 1 116 ? -1.741 5.990 10.552 1.00 91.69 116 PHE A CA 1
ATOM 907 C C . PHE A 1 116 ? -1.115 5.897 9.163 1.00 91.69 116 PHE A C 1
ATOM 909 O O . PHE A 1 116 ? -0.306 5.000 8.946 1.00 91.69 116 PHE A O 1
ATOM 916 N N . ALA A 1 117 ? -1.384 6.838 8.259 1.00 90.62 117 ALA A N 1
ATOM 917 C CA . ALA A 1 117 ? -0.747 6.875 6.944 1.00 90.62 117 ALA A CA 1
ATOM 918 C C . ALA A 1 117 ? 0.787 6.917 7.061 1.00 90.62 117 ALA A C 1
ATOM 920 O O . ALA A 1 117 ? 1.491 6.182 6.369 1.00 90.62 117 ALA A O 1
ATOM 921 N N . MET A 1 118 ? 1.310 7.707 8.005 1.00 91.19 118 MET A N 1
ATOM 922 C CA . MET A 1 118 ? 2.749 7.790 8.258 1.00 91.19 118 MET A CA 1
ATOM 923 C C . MET A 1 118 ? 3.329 6.503 8.858 1.00 91.19 118 MET A C 1
ATOM 925 O O . MET A 1 118 ? 4.417 6.088 8.467 1.00 91.19 118 MET A O 1
ATOM 929 N N . ILE A 1 119 ? 2.642 5.877 9.819 1.00 91.25 119 ILE A N 1
ATOM 930 C CA . ILE A 1 119 ? 3.113 4.658 10.493 1.00 91.25 119 ILE A CA 1
ATOM 931 C C . ILE A 1 119 ? 3.066 3.466 9.536 1.00 91.25 119 ILE A C 1
ATOM 933 O O . ILE A 1 119 ? 4.073 2.774 9.389 1.00 91.25 119 ILE A O 1
ATOM 937 N N . LEU A 1 120 ? 1.928 3.242 8.871 1.00 89.06 120 LEU A N 1
ATOM 938 C CA . LEU A 1 120 ? 1.736 2.111 7.963 1.00 89.06 120 LEU A CA 1
ATOM 939 C C . LEU A 1 120 ? 2.551 2.253 6.672 1.00 89.06 120 LEU A C 1
ATOM 941 O O . LEU A 1 120 ? 3.000 1.248 6.132 1.00 89.06 120 LEU A O 1
ATOM 945 N N . GLY A 1 121 ? 2.799 3.479 6.204 1.00 87.19 121 GLY A N 1
ATOM 946 C CA . GLY A 1 121 ? 3.680 3.743 5.062 1.00 87.19 121 GLY A CA 1
ATOM 947 C C . GLY A 1 121 ? 5.177 3.733 5.399 1.00 87.19 121 GLY A C 1
ATOM 948 O O . GLY A 1 121 ? 6.009 3.920 4.513 1.00 87.19 121 GLY A O 1
ATOM 949 N N . SER A 1 122 ? 5.565 3.555 6.668 1.00 88.38 122 SER A N 1
ATOM 950 C CA . SER A 1 122 ? 6.965 3.666 7.083 1.00 88.38 122 SER A CA 1
ATOM 951 C C . SER A 1 122 ? 7.718 2.345 6.988 1.00 88.38 122 SER A C 1
ATOM 953 O O . SER A 1 122 ? 7.542 1.436 7.802 1.00 88.38 122 SER A O 1
ATOM 955 N N . ALA A 1 123 ? 8.715 2.303 6.109 1.00 88.81 123 ALA A N 1
ATOM 956 C CA . ALA A 1 123 ? 9.654 1.188 6.032 1.00 88.81 123 ALA A CA 1
ATOM 957 C C . ALA A 1 123 ? 10.461 0.979 7.333 1.00 88.81 123 ALA A C 1
ATOM 959 O O . ALA A 1 123 ? 10.876 -0.137 7.644 1.00 88.81 123 ALA A O 1
ATOM 960 N N . LYS A 1 124 ? 10.657 2.025 8.155 1.00 90.19 124 LYS A N 1
ATOM 961 C CA . LYS A 1 124 ? 11.297 1.887 9.477 1.00 90.19 124 LYS A CA 1
ATOM 962 C C . LYS A 1 124 ? 10.419 1.081 10.437 1.00 90.19 124 LYS A C 1
ATOM 964 O O . LYS A 1 124 ? 10.953 0.246 11.165 1.00 90.19 124 LYS A O 1
ATOM 969 N N . VAL A 1 125 ? 9.110 1.340 10.439 1.00 91.12 125 VAL A N 1
ATOM 970 C CA . VAL A 1 125 ? 8.139 0.595 11.254 1.00 91.12 125 VAL A CA 1
ATOM 971 C C . VAL A 1 125 ? 8.034 -0.839 10.746 1.00 91.12 125 VAL A C 1
ATOM 973 O O . VAL A 1 125 ? 8.155 -1.757 11.551 1.00 91.12 125 VAL A O 1
ATOM 976 N N . GLY A 1 126 ? 7.945 -1.035 9.425 1.00 90.94 126 GLY A N 1
ATOM 977 C CA . GLY A 1 126 ? 7.972 -2.363 8.803 1.00 90.94 126 GLY A CA 1
ATOM 978 C C . GLY A 1 126 ? 9.191 -3.181 9.239 1.00 90.94 126 GLY A C 1
ATOM 979 O O . GLY A 1 126 ? 9.042 -4.230 9.854 1.00 90.94 126 GLY A O 1
ATOM 980 N N . ARG A 1 127 ? 10.409 -2.640 9.076 1.00 91.19 127 ARG A N 1
ATOM 981 C CA . ARG A 1 127 ? 11.649 -3.302 9.531 1.00 91.19 127 ARG A CA 1
ATOM 982 C C . ARG A 1 127 ? 11.660 -3.596 11.033 1.00 91.19 127 ARG A C 1
ATOM 984 O O . ARG A 1 127 ? 12.254 -4.586 11.455 1.00 91.19 127 ARG A O 1
ATOM 991 N N . TRP A 1 128 ? 11.063 -2.734 11.858 1.00 93.44 128 TRP A N 1
ATOM 992 C CA . TRP A 1 128 ? 10.949 -2.973 13.298 1.00 93.44 128 TRP A CA 1
ATOM 993 C C . TRP A 1 128 ? 10.003 -4.143 13.600 1.00 93.44 128 TRP A C 1
ATOM 995 O O . TRP A 1 128 ? 10.371 -5.005 14.395 1.00 93.44 128 TRP A O 1
ATOM 1005 N N . LEU A 1 129 ? 8.853 -4.227 12.927 1.00 92.75 129 LEU A N 1
ATOM 1006 C CA . LEU A 1 129 ? 7.908 -5.343 13.047 1.00 92.75 129 LEU A CA 1
ATOM 1007 C C . LEU A 1 129 ? 8.538 -6.668 12.599 1.00 92.75 129 LEU A C 1
ATOM 1009 O O . LEU A 1 129 ? 8.496 -7.643 13.350 1.00 92.75 129 LEU A O 1
ATOM 1013 N N . THR A 1 130 ? 9.239 -6.674 11.460 1.00 91.00 130 THR A N 1
ATOM 1014 C CA . THR A 1 130 ? 9.959 -7.852 10.950 1.00 91.00 130 THR A CA 1
ATOM 1015 C C . THR A 1 130 ? 10.988 -8.372 11.957 1.00 91.00 130 THR A C 1
ATOM 1017 O O . THR A 1 130 ? 11.096 -9.580 12.165 1.00 91.00 130 THR A O 1
ATOM 1020 N N . ARG A 1 131 ? 11.719 -7.485 12.653 1.00 91.00 131 ARG A N 1
ATOM 1021 C CA . ARG A 1 131 ? 12.672 -7.891 13.709 1.00 91.00 131 ARG A CA 1
ATOM 1022 C C . ARG A 1 131 ? 11.993 -8.574 14.897 1.00 91.00 131 ARG A C 1
ATOM 1024 O O . ARG A 1 131 ? 12.601 -9.449 15.504 1.00 91.00 131 ARG A O 1
ATOM 1031 N N . HIS A 1 132 ? 10.755 -8.197 15.210 1.00 90.50 132 HIS A N 1
ATOM 1032 C CA . HIS A 1 132 ? 9.938 -8.847 16.243 1.00 90.50 132 HIS A CA 1
ATOM 1033 C C . HIS A 1 132 ? 9.179 -10.072 15.707 1.00 90.50 132 HIS A C 1
ATOM 1035 O O . HIS A 1 132 ? 8.447 -10.716 16.454 1.00 90.50 132 HIS A O 1
ATOM 1041 N N . GLN A 1 133 ? 9.376 -10.410 14.427 1.00 90.25 133 GLN A N 1
ATOM 1042 C CA . GLN A 1 133 ? 8.674 -11.453 13.679 1.00 90.25 133 GLN A CA 1
ATOM 1043 C C . GLN A 1 133 ? 7.161 -11.235 13.544 1.00 90.25 133 GLN A C 1
ATOM 1045 O O . GLN A 1 133 ? 6.469 -12.168 13.144 1.00 90.25 133 GLN A O 1
ATOM 1050 N N . TRP A 1 134 ? 6.648 -10.038 13.850 1.00 91.38 134 TRP A N 1
ATOM 1051 C CA . TRP A 1 134 ? 5.224 -9.699 13.771 1.00 91.38 134 TRP A CA 1
ATOM 1052 C C . TRP A 1 134 ? 4.825 -9.285 12.356 1.00 91.38 134 TRP A C 1
ATOM 1054 O O . TRP A 1 134 ? 5.610 -8.647 11.658 1.00 91.38 134 TRP A O 1
ATOM 1064 N N . LEU A 1 135 ? 3.586 -9.612 11.971 1.00 89.88 135 LEU A N 1
ATOM 1065 C CA . LEU A 1 135 ? 3.001 -9.368 10.645 1.00 89.88 135 LEU A CA 1
ATOM 1066 C C . LEU A 1 135 ? 3.853 -9.943 9.497 1.00 89.88 135 LEU A C 1
ATOM 1068 O O . LEU A 1 135 ? 3.820 -9.437 8.382 1.00 89.88 135 LEU A O 1
ATOM 1072 N N . LEU A 1 136 ? 4.612 -11.003 9.787 1.00 89.44 136 LEU A N 1
ATOM 1073 C CA . LEU A 1 136 ? 5.530 -11.643 8.853 1.00 89.44 136 LEU A CA 1
ATOM 1074 C C . LEU A 1 136 ? 4.774 -12.586 7.917 1.00 89.44 136 LEU A C 1
ATOM 1076 O O . LEU A 1 136 ? 4.022 -13.444 8.387 1.00 89.44 136 LEU A O 1
ATOM 1080 N N . ILE A 1 137 ? 5.041 -12.499 6.617 1.00 88.75 137 ILE A N 1
ATOM 1081 C CA . ILE A 1 137 ? 4.560 -13.486 5.640 1.00 88.75 137 ILE A CA 1
ATOM 1082 C C . ILE A 1 137 ? 5.614 -14.582 5.380 1.00 88.75 137 ILE A C 1
ATOM 1084 O O . ILE A 1 137 ? 6.813 -14.347 5.562 1.00 88.75 137 ILE A O 1
ATOM 1088 N N . PRO A 1 138 ? 5.219 -15.796 4.951 1.00 84.44 138 PRO A N 1
ATOM 1089 C CA . PRO A 1 138 ? 6.160 -16.884 4.681 1.00 84.44 138 PRO A CA 1
ATOM 1090 C C . PRO A 1 138 ? 7.248 -16.503 3.671 1.00 84.44 138 PRO A C 1
ATOM 1092 O O . PRO A 1 138 ? 8.399 -16.901 3.840 1.00 84.44 138 PRO A O 1
ATOM 1095 N N . GLU A 1 139 ? 6.898 -15.700 2.668 1.00 85.75 139 GLU A N 1
ATOM 1096 C CA . GLU A 1 139 ? 7.782 -15.235 1.598 1.00 85.75 139 GLU A CA 1
ATOM 1097 C C . GLU A 1 139 ? 8.864 -14.265 2.097 1.00 85.75 139 GLU A C 1
ATOM 1099 O O . GLU A 1 139 ? 9.955 -14.223 1.531 1.00 85.75 139 GLU A O 1
ATOM 1104 N N . GLU A 1 140 ? 8.605 -13.524 3.179 1.00 85.12 140 GLU A N 1
ATOM 1105 C CA . GLU A 1 140 ? 9.605 -12.668 3.836 1.00 85.12 140 GLU A CA 1
ATOM 1106 C C . GLU A 1 140 ? 10.600 -13.490 4.656 1.00 85.12 140 GLU A C 1
ATOM 1108 O O . GLU A 1 140 ? 11.761 -13.110 4.811 1.00 85.12 140 GLU A O 1
ATOM 1113 N N . LYS A 1 141 ? 10.161 -14.633 5.193 1.00 82.88 141 LYS A N 1
ATOM 1114 C CA . LYS A 1 141 ? 11.032 -15.543 5.942 1.00 82.88 141 LYS A CA 1
ATOM 1115 C C . LYS A 1 141 ? 11.863 -16.431 5.023 1.00 82.88 141 LYS A C 1
ATOM 1117 O O . LYS A 1 141 ? 13.024 -16.719 5.312 1.00 82.88 141 LYS A O 1
ATOM 1122 N N . ALA A 1 142 ? 11.243 -16.916 3.957 1.00 84.06 142 ALA A N 1
ATOM 1123 C CA . ALA A 1 142 ? 11.850 -17.771 2.961 1.00 84.06 142 ALA A CA 1
ATOM 1124 C C . ALA A 1 142 ? 11.549 -17.187 1.586 1.00 84.06 142 ALA A C 1
ATOM 1126 O O . ALA A 1 142 ? 10.481 -17.406 1.018 1.00 84.06 142 ALA A O 1
ATOM 1127 N N . GLU A 1 143 ? 12.528 -16.463 1.054 1.00 83.12 143 GLU A N 1
ATOM 1128 C CA . GLU A 1 143 ? 12.435 -15.879 -0.275 1.00 83.12 143 GLU A CA 1
ATOM 1129 C C . GLU A 1 143 ? 12.089 -16.953 -1.321 1.00 83.12 143 GLU A C 1
ATOM 1131 O O . GLU A 1 143 ? 12.707 -18.028 -1.373 1.00 83.12 143 GLU A O 1
ATOM 1136 N N . SER A 1 144 ? 11.091 -16.640 -2.151 1.00 88.19 144 SER A N 1
ATOM 1137 C CA . SER A 1 144 ? 10.575 -17.534 -3.185 1.00 88.19 144 SER A CA 1
ATOM 1138 C C . SER A 1 144 ? 11.682 -17.967 -4.158 1.00 88.19 144 SER A C 1
ATOM 1140 O O . SER A 1 144 ? 12.459 -17.124 -4.616 1.00 88.19 144 SER A O 1
ATOM 1142 N N . PRO A 1 145 ? 11.739 -19.254 -4.560 1.00 89.50 145 PRO A N 1
ATOM 1143 C CA . PRO A 1 145 ? 12.680 -19.727 -5.577 1.00 89.50 145 PRO A CA 1
ATOM 1144 C C . PRO A 1 145 ? 12.607 -18.934 -6.888 1.00 89.50 145 PRO A C 1
ATOM 1146 O O . PRO A 1 145 ? 13.622 -18.773 -7.565 1.00 89.50 145 PRO A O 1
ATOM 1149 N N . LEU A 1 146 ? 11.421 -18.417 -7.232 1.00 91.12 146 LEU A N 1
ATOM 1150 C CA . LEU A 1 146 ? 11.225 -17.573 -8.407 1.00 91.12 146 LEU A CA 1
ATOM 1151 C C . LEU A 1 146 ? 11.949 -16.232 -8.259 1.00 91.12 146 LEU A C 1
ATOM 1153 O O . LEU A 1 146 ? 12.641 -15.825 -9.184 1.00 91.12 146 LEU A O 1
ATOM 1157 N N . LEU A 1 147 ? 11.833 -15.579 -7.097 1.00 89.50 147 LEU A N 1
ATOM 1158 C CA . LEU A 1 147 ? 12.503 -14.304 -6.831 1.00 89.50 147 LEU A CA 1
ATOM 1159 C C . LEU A 1 147 ? 14.021 -14.468 -6.824 1.00 89.50 147 LEU A C 1
ATOM 1161 O O . LEU A 1 147 ? 14.701 -13.703 -7.493 1.00 89.50 147 LEU A O 1
ATOM 1165 N N . LYS A 1 148 ? 14.540 -15.538 -6.210 1.00 91.62 148 LYS A N 1
ATOM 1166 C CA . LYS A 1 148 ? 15.976 -15.866 -6.267 1.00 91.62 148 LYS A CA 1
ATOM 1167 C C . LYS A 1 148 ? 16.470 -16.070 -7.692 1.00 91.62 148 LYS A C 1
ATOM 1169 O O . LYS A 1 148 ? 17.560 -15.632 -8.044 1.00 91.62 148 LYS A O 1
ATOM 1174 N N . SER A 1 149 ? 15.675 -16.764 -8.505 1.00 93.69 149 SER A N 1
ATOM 1175 C CA . SER A 1 149 ? 16.006 -17.026 -9.907 1.00 93.69 149 SER A CA 1
ATOM 1176 C C . SER A 1 149 ? 15.987 -15.730 -10.717 1.00 93.69 149 SER A C 1
ATOM 1178 O O . SER A 1 149 ? 16.930 -15.468 -11.451 1.00 93.69 149 SER A O 1
ATOM 1180 N N . MET A 1 150 ? 14.958 -14.897 -10.533 1.00 94.31 150 MET A N 1
ATOM 1181 C CA . MET A 1 150 ? 14.845 -13.581 -11.161 1.00 94.31 150 MET A CA 1
ATOM 1182 C C . MET A 1 150 ? 16.005 -12.668 -10.758 1.00 94.31 150 MET A C 1
ATOM 1184 O O . MET A 1 150 ? 16.655 -12.109 -11.633 1.00 94.31 150 MET A O 1
ATOM 1188 N N . GLN A 1 151 ? 16.313 -12.571 -9.463 1.00 92.88 151 GLN A N 1
ATOM 1189 C CA . GLN A 1 151 ? 17.421 -11.766 -8.956 1.00 92.88 151 GLN A CA 1
ATOM 1190 C C . GLN A 1 151 ? 18.752 -12.242 -9.531 1.00 92.88 151 GLN A C 1
ATOM 1192 O O . GLN A 1 151 ? 19.536 -11.431 -9.997 1.00 92.88 151 GLN A O 1
ATOM 1197 N N . LYS A 1 152 ? 18.978 -13.560 -9.603 1.00 93.38 152 LYS A N 1
ATOM 1198 C CA . LYS A 1 152 ? 20.179 -14.118 -10.232 1.00 93.38 152 LYS A CA 1
ATOM 1199 C C . LYS A 1 152 ? 20.311 -13.710 -11.703 1.00 93.38 152 LYS A C 1
ATOM 1201 O O . LYS A 1 152 ? 21.422 -13.452 -12.146 1.00 93.38 152 LYS A O 1
ATOM 1206 N N . VAL A 1 153 ? 19.206 -13.673 -12.451 1.00 90.81 153 VAL A N 1
ATOM 1207 C CA . VAL A 1 153 ? 19.204 -13.201 -13.845 1.00 90.81 153 VAL A CA 1
ATOM 1208 C C . VAL A 1 153 ? 19.482 -11.696 -13.919 1.00 90.81 153 VAL A C 1
ATOM 1210 O O . VAL A 1 153 ? 20.255 -11.272 -14.770 1.00 90.81 153 VAL A O 1
ATOM 1213 N N . LEU A 1 154 ? 18.905 -10.889 -13.024 1.00 90.31 154 LEU A N 1
ATOM 1214 C CA . LEU A 1 154 ? 19.168 -9.445 -12.964 1.00 90.31 154 LEU A CA 1
ATOM 1215 C C . LEU A 1 154 ? 20.631 -9.142 -12.611 1.00 90.31 154 LEU A C 1
ATOM 1217 O O . LEU A 1 154 ? 21.264 -8.348 -13.300 1.00 90.31 154 LEU A O 1
ATOM 1221 N N . ASP A 1 155 ? 21.184 -9.822 -11.606 1.00 92.81 155 ASP A N 1
ATOM 1222 C CA . ASP A 1 155 ? 22.588 -9.693 -11.203 1.00 92.81 155 ASP A CA 1
ATOM 1223 C C . ASP A 1 155 ? 23.544 -10.128 -12.329 1.00 92.81 155 ASP A C 1
ATOM 1225 O O . ASP A 1 155 ? 24.652 -9.603 -12.447 1.00 92.81 155 ASP A O 1
ATOM 1229 N N . ASP A 1 156 ? 23.147 -11.116 -13.139 1.00 91.00 156 ASP A N 1
ATOM 1230 C CA . ASP A 1 156 ? 23.907 -11.547 -14.315 1.00 91.00 156 ASP A CA 1
ATOM 1231 C C . ASP A 1 156 ? 23.867 -10.492 -15.424 1.00 91.00 156 ASP A C 1
ATOM 1233 O O . ASP A 1 156 ? 24.914 -10.160 -15.972 1.00 91.00 156 ASP A O 1
ATOM 1237 N N . PHE A 1 157 ? 22.702 -9.892 -15.690 1.00 85.62 157 PHE A N 1
ATOM 1238 C CA . PHE A 1 157 ? 22.576 -8.780 -16.635 1.00 85.62 157 PHE A CA 1
ATOM 1239 C C . PHE A 1 157 ? 23.360 -7.537 -16.210 1.00 85.62 157 PHE A C 1
ATOM 1241 O O . PHE A 1 157 ? 23.900 -6.843 -17.066 1.00 85.62 157 PHE A O 1
ATOM 1248 N N . GLU A 1 158 ? 23.434 -7.239 -14.913 1.00 86.50 158 GLU A N 1
ATOM 1249 C CA . GLU A 1 158 ? 24.209 -6.099 -14.414 1.00 86.50 158 GLU A CA 1
ATOM 1250 C C . GLU A 1 158 ? 25.721 -6.322 -14.585 1.00 86.50 158 GLU A C 1
ATOM 1252 O O . GLU A 1 158 ? 26.456 -5.396 -14.926 1.00 86.50 158 GLU A O 1
ATOM 1257 N N . LYS A 1 159 ? 26.194 -7.562 -14.397 1.00 88.81 159 LYS A N 1
ATOM 1258 C CA . LYS A 1 159 ? 27.609 -7.938 -14.581 1.00 88.81 159 LYS A CA 1
ATOM 1259 C C . LYS A 1 159 ? 27.998 -8.114 -16.043 1.00 88.81 159 LYS A C 1
ATOM 1261 O O . LYS A 1 159 ? 29.131 -7.814 -16.414 1.00 88.81 159 LYS A O 1
ATOM 1266 N N . HIS A 1 160 ? 27.075 -8.618 -16.849 1.00 84.81 160 HIS A N 1
ATOM 1267 C CA . HIS A 1 160 ? 27.242 -8.883 -18.269 1.00 84.81 160 HIS A CA 1
ATOM 1268 C C . HIS A 1 160 ? 26.177 -8.091 -19.035 1.00 84.81 160 HIS A C 1
ATOM 1270 O O . HIS A 1 160 ? 25.203 -8.673 -19.530 1.00 84.81 160 HIS A O 1
ATOM 1276 N N . PRO A 1 161 ? 26.324 -6.754 -19.108 1.00 79.25 161 PRO A N 1
ATOM 1277 C CA . PRO A 1 161 ? 25.353 -5.924 -19.793 1.00 79.25 161 PRO A CA 1
ATOM 1278 C C . PRO A 1 161 ? 25.256 -6.348 -21.256 1.00 79.25 161 PRO A C 1
ATOM 1280 O O . PRO A 1 161 ? 26.250 -6.504 -21.962 1.00 79.25 161 PRO A O 1
ATOM 1283 N N . VAL A 1 162 ? 24.021 -6.549 -21.708 1.00 75.56 162 VAL A N 1
ATOM 1284 C CA . VAL A 1 162 ? 23.713 -6.937 -23.092 1.00 75.56 162 VAL A CA 1
ATOM 1285 C C . VAL A 1 162 ? 24.069 -5.805 -24.062 1.00 75.56 162 VAL A C 1
ATOM 1287 O O . VAL A 1 162 ? 24.432 -6.061 -25.207 1.00 75.56 162 VAL A O 1
ATOM 1290 N N . VAL A 1 163 ? 23.962 -4.560 -23.606 1.00 80.25 163 VAL A N 1
ATOM 1291 C CA . VAL A 1 163 ? 24.244 -3.340 -24.369 1.00 80.25 163 VAL A CA 1
ATOM 1292 C C . VAL A 1 163 ? 25.273 -2.544 -23.579 1.00 80.25 163 VAL A C 1
ATOM 1294 O O . VAL A 1 163 ? 25.073 -2.324 -22.382 1.00 80.25 163 VAL A O 1
ATOM 1297 N N . GLU A 1 164 ? 26.372 -2.142 -24.213 1.00 80.50 164 GLU A N 1
ATOM 1298 C CA . GLU A 1 164 ? 27.408 -1.384 -23.510 1.00 80.50 164 GLU A CA 1
ATOM 1299 C C . GLU A 1 164 ? 26.915 0.031 -23.145 1.00 80.50 164 GLU A C 1
ATOM 1301 O O . GLU A 1 164 ? 26.088 0.611 -23.858 1.00 80.50 164 GLU A O 1
ATOM 1306 N N . PRO A 1 165 ? 27.400 0.631 -22.041 1.00 76.75 165 PRO A N 1
ATOM 1307 C CA . PRO A 1 165 ? 27.036 1.997 -21.679 1.00 76.75 165 PRO A CA 1
ATOM 1308 C C . PRO A 1 165 ? 27.365 2.988 -22.809 1.00 76.75 165 PRO A C 1
ATOM 1310 O O . PRO A 1 165 ? 28.530 3.240 -23.104 1.00 76.75 165 PRO A O 1
ATOM 1313 N N . GLY A 1 166 ? 26.330 3.572 -23.422 1.00 76.81 166 GLY A N 1
ATOM 1314 C 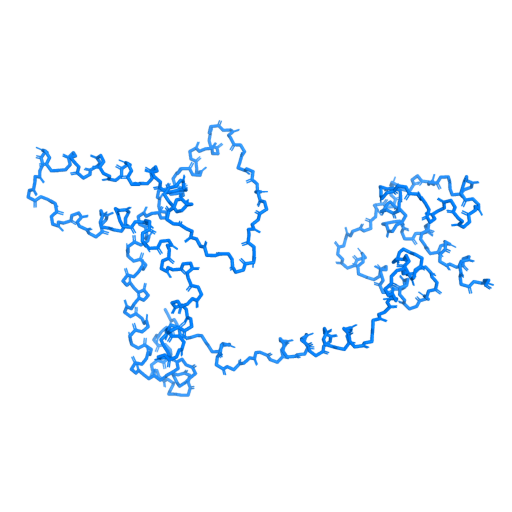CA . GLY A 1 166 ? 26.452 4.523 -24.536 1.00 76.81 166 GLY A CA 1
ATOM 1315 C C . GLY A 1 166 ? 26.144 3.947 -25.924 1.00 76.81 166 GLY A C 1
ATOM 1316 O O . GLY A 1 166 ? 26.066 4.717 -26.879 1.00 76.81 166 GLY A O 1
ATOM 1317 N N . GLU A 1 167 ? 25.925 2.636 -26.044 1.00 82.06 167 GLU A N 1
ATOM 1318 C CA . GLU A 1 167 ? 25.435 2.008 -27.275 1.00 82.06 167 GLU A CA 1
ATOM 1319 C C . GLU A 1 167 ? 23.923 2.259 -27.458 1.00 82.06 167 GLU A C 1
ATOM 1321 O O . GLU A 1 167 ? 23.146 2.261 -26.497 1.00 82.06 167 GLU A O 1
ATOM 1326 N N . ASP A 1 168 ? 23.483 2.479 -28.703 1.00 84.62 168 ASP A N 1
ATOM 1327 C CA . ASP A 1 168 ? 22.060 2.623 -29.014 1.00 84.62 168 ASP A CA 1
ATOM 1328 C C . ASP A 1 168 ? 21.358 1.261 -28.896 1.00 84.62 168 ASP A C 1
ATOM 1330 O O . ASP A 1 168 ? 21.589 0.342 -29.685 1.00 84.62 168 ASP A O 1
ATOM 1334 N N . ILE A 1 169 ? 20.453 1.143 -27.919 1.00 84.94 169 ILE A N 1
ATOM 1335 C CA . ILE A 1 169 ? 19.670 -0.073 -27.653 1.00 84.94 169 ILE A CA 1
ATOM 1336 C C . ILE A 1 169 ? 18.919 -0.533 -28.911 1.00 84.94 169 ILE A C 1
ATOM 1338 O O . ILE A 1 169 ? 18.808 -1.733 -29.157 1.00 84.94 169 ILE A O 1
ATOM 1342 N N . PHE A 1 170 ? 18.409 0.399 -29.721 1.00 85.94 170 PHE A N 1
ATOM 1343 C CA . PHE A 1 170 ? 17.690 0.060 -30.948 1.00 85.94 170 PHE A CA 1
ATOM 1344 C C . PHE A 1 170 ? 18.610 -0.645 -31.951 1.00 85.94 170 PHE A C 1
ATOM 1346 O O . PHE A 1 170 ? 18.223 -1.653 -32.544 1.00 85.94 170 PHE A O 1
ATOM 1353 N N . GLU A 1 171 ? 19.845 -0.166 -32.093 1.00 85.19 171 GLU A N 1
ATOM 1354 C CA . GLU A 1 171 ? 20.845 -0.801 -32.948 1.00 85.19 171 GLU A CA 1
ATOM 1355 C C . GLU A 1 171 ? 21.267 -2.168 -32.408 1.00 85.19 171 GLU A C 1
ATOM 1357 O O . GLU A 1 171 ? 21.341 -3.147 -33.154 1.00 85.19 171 GLU A O 1
ATOM 1362 N N . ALA A 1 172 ? 21.491 -2.246 -31.097 1.00 85.44 172 ALA A N 1
ATOM 1363 C CA . ALA A 1 172 ? 21.961 -3.449 -30.429 1.00 85.44 172 ALA A CA 1
ATOM 1364 C C . ALA A 1 172 ? 20.988 -4.630 -30.586 1.00 85.44 172 ALA A C 1
ATOM 1366 O O . ALA A 1 172 ? 21.421 -5.782 -30.652 1.00 85.44 172 ALA A O 1
ATOM 1367 N N . VAL A 1 173 ? 19.676 -4.372 -30.667 1.00 88.19 173 VAL A N 1
ATOM 1368 C CA . VAL A 1 173 ? 18.666 -5.416 -30.919 1.00 88.19 173 VAL A CA 1
ATOM 1369 C C . VAL A 1 173 ? 18.670 -5.863 -32.388 1.00 88.19 173 VAL A C 1
ATOM 1371 O O . VAL A 1 173 ? 18.482 -7.052 -32.650 1.00 88.19 173 VAL A O 1
ATOM 1374 N N . LEU A 1 174 ? 18.908 -4.951 -33.338 1.00 86.19 174 LEU A N 1
ATOM 1375 C CA . LEU A 1 174 ? 18.936 -5.251 -34.778 1.00 86.19 174 LEU A CA 1
ATOM 1376 C C . LEU A 1 174 ? 20.183 -6.040 -35.199 1.00 86.19 174 LEU A C 1
ATOM 1378 O O . LEU A 1 174 ? 20.090 -6.932 -36.045 1.00 86.19 174 LEU A O 1
ATOM 1382 N N . ARG A 1 175 ? 21.339 -5.734 -34.598 1.00 85.00 175 ARG A N 1
ATOM 1383 C CA . ARG A 1 175 ? 22.628 -6.379 -34.900 1.00 85.00 175 ARG A CA 1
ATOM 1384 C C . ARG A 1 175 ? 22.679 -7.858 -34.506 1.00 85.00 175 ARG A C 1
ATOM 1386 O O . ARG A 1 175 ? 23.340 -8.639 -35.181 1.00 85.00 175 ARG A O 1
ATOM 1393 N N . ASP A 1 176 ? 21.988 -8.257 -33.438 1.00 86.38 176 ASP A N 1
ATOM 1394 C CA . ASP A 1 176 ? 22.020 -9.630 -32.921 1.00 86.38 176 ASP A CA 1
ATOM 1395 C C . ASP A 1 176 ? 20.724 -10.390 -33.248 1.00 86.38 176 ASP A C 1
ATOM 1397 O O . ASP A 1 176 ? 19.628 -10.059 -32.781 1.00 86.38 176 ASP A O 1
ATOM 1401 N N . LYS A 1 177 ? 20.865 -11.483 -34.006 1.00 87.62 177 LYS A N 1
ATOM 1402 C CA . LYS A 1 177 ? 19.759 -12.363 -34.401 1.00 87.62 177 LYS A CA 1
ATOM 1403 C C . LYS A 1 177 ? 18.994 -12.933 -33.208 1.00 87.62 177 LYS A C 1
ATOM 1405 O O . LYS A 1 177 ? 17.766 -13.059 -33.272 1.00 87.62 177 LYS A O 1
ATOM 1410 N N . ASN A 1 178 ? 19.685 -13.274 -32.122 1.00 88.12 178 ASN A N 1
ATOM 1411 C CA . ASN A 1 178 ? 19.041 -13.816 -30.928 1.00 88.12 178 ASN A CA 1
ATOM 1412 C C . ASN A 1 178 ? 18.165 -12.753 -30.260 1.00 88.12 178 ASN A C 1
ATOM 1414 O O . ASN A 1 178 ? 17.030 -13.047 -29.888 1.00 88.12 178 ASN A O 1
ATOM 1418 N N . ARG A 1 179 ? 18.641 -11.505 -30.187 1.00 88.12 179 ARG A N 1
ATOM 1419 C CA . ARG A 1 179 ? 17.896 -10.380 -29.597 1.00 88.12 179 ARG A CA 1
ATOM 1420 C C . ARG A 1 179 ? 16.697 -9.987 -30.442 1.00 88.12 179 ARG A C 1
ATOM 1422 O O . ARG A 1 179 ? 15.607 -9.840 -29.900 1.00 88.12 179 ARG A O 1
ATOM 1429 N N . THR A 1 180 ? 16.871 -9.907 -31.761 1.00 89.44 180 THR A N 1
ATOM 1430 C CA . THR A 1 180 ? 15.764 -9.704 -32.708 1.00 89.44 180 THR A CA 1
ATOM 1431 C C . THR A 1 180 ? 14.677 -10.763 -32.496 1.00 89.44 180 THR A C 1
ATOM 1433 O O . THR A 1 180 ? 13.497 -10.440 -32.362 1.00 89.44 180 THR A O 1
ATOM 1436 N N . THR A 1 181 ? 15.076 -12.037 -32.404 1.00 89.94 181 THR A N 1
ATOM 1437 C CA . THR A 1 181 ? 14.139 -13.151 -32.205 1.00 89.94 181 THR A CA 1
ATOM 1438 C C . THR A 1 181 ? 13.434 -13.056 -30.850 1.00 89.94 181 THR A C 1
ATOM 1440 O O . THR A 1 181 ? 12.218 -13.220 -30.788 1.00 89.94 181 THR A O 1
ATOM 1443 N N . MET A 1 182 ? 14.162 -12.769 -29.766 1.00 89.88 182 MET A N 1
ATOM 1444 C CA . MET A 1 182 ? 13.571 -12.600 -28.434 1.00 89.88 182 MET A CA 1
ATOM 1445 C C . MET A 1 182 ? 12.584 -11.432 -28.387 1.00 89.88 182 MET A C 1
ATOM 1447 O O . MET A 1 182 ? 11.482 -11.606 -27.873 1.00 89.88 182 MET A O 1
ATOM 1451 N N . HIS A 1 183 ? 12.940 -10.277 -28.959 1.00 90.06 183 HIS A N 1
ATOM 1452 C CA . HIS A 1 183 ? 12.058 -9.110 -29.049 1.00 90.06 183 HIS A CA 1
ATOM 1453 C C . HIS A 1 183 ? 10.731 -9.465 -29.721 1.00 90.06 183 HIS A C 1
ATOM 1455 O O . HIS A 1 183 ? 9.668 -9.213 -29.158 1.00 90.06 183 HIS A O 1
ATOM 1461 N N . LEU A 1 184 ? 10.782 -10.129 -30.879 1.00 89.56 184 LEU A N 1
ATOM 1462 C CA . LEU A 1 184 ? 9.577 -10.538 -31.602 1.00 89.56 184 LEU A CA 1
ATOM 1463 C C . LEU A 1 184 ? 8.735 -11.547 -30.825 1.00 89.56 184 LEU A C 1
ATOM 1465 O O . LEU A 1 184 ? 7.515 -11.423 -30.805 1.00 89.56 184 LEU A O 1
ATOM 1469 N N . ARG A 1 185 ? 9.366 -12.513 -30.148 1.00 90.00 185 ARG A N 1
ATOM 1470 C CA . ARG A 1 185 ? 8.656 -13.489 -29.307 1.00 90.00 185 ARG A CA 1
ATOM 1471 C C . ARG A 1 185 ? 7.959 -12.829 -28.125 1.00 90.00 185 ARG A C 1
ATOM 1473 O O . ARG A 1 185 ? 6.833 -13.200 -27.809 1.00 90.00 185 ARG A O 1
ATOM 1480 N N . ILE A 1 186 ? 8.609 -11.857 -27.488 1.00 91.19 186 ILE A N 1
ATOM 1481 C CA . ILE A 1 186 ? 8.005 -11.079 -26.403 1.00 91.19 186 ILE A CA 1
ATOM 1482 C C . ILE A 1 186 ? 6.842 -10.256 -26.954 1.00 91.19 186 ILE A C 1
ATOM 1484 O O . ILE A 1 186 ? 5.748 -10.345 -26.411 1.00 91.19 186 ILE A O 1
ATOM 1488 N N . ALA A 1 187 ? 7.044 -9.524 -28.053 1.00 89.62 187 ALA A N 1
ATOM 1489 C CA . ALA A 1 187 ? 6.009 -8.692 -28.662 1.00 89.62 187 ALA A CA 1
ATOM 1490 C C . ALA A 1 187 ? 4.785 -9.506 -29.120 1.00 89.62 187 ALA A C 1
ATOM 1492 O O . ALA A 1 187 ? 3.651 -9.053 -28.959 1.00 89.62 187 ALA A O 1
ATOM 1493 N N . GLU A 1 188 ? 5.006 -10.710 -29.656 1.00 89.19 188 GLU A N 1
ATOM 1494 C CA . GLU A 1 188 ? 3.962 -11.678 -30.007 1.00 89.19 188 GLU A CA 1
ATOM 1495 C C . GLU A 1 188 ? 3.215 -12.156 -28.751 1.00 89.19 188 GLU A C 1
ATOM 1497 O O . GLU A 1 188 ? 1.988 -12.069 -28.689 1.00 89.19 188 GLU A O 1
ATOM 1502 N N . ALA A 1 189 ? 3.944 -12.586 -27.715 1.00 91.12 189 ALA A N 1
ATOM 1503 C CA . ALA A 1 189 ? 3.361 -13.080 -26.467 1.00 91.12 189 ALA A CA 1
ATOM 1504 C C . ALA A 1 189 ? 2.578 -12.005 -25.691 1.00 91.12 189 ALA A C 1
ATOM 1506 O O . ALA A 1 189 ? 1.584 -12.323 -25.039 1.00 91.12 189 ALA A O 1
ATOM 1507 N N . THR A 1 190 ? 2.999 -10.739 -25.761 1.00 90.50 190 THR A N 1
ATOM 1508 C CA . THR A 1 190 ? 2.324 -9.606 -25.107 1.00 90.50 190 THR A CA 1
ATOM 1509 C C . THR A 1 190 ? 1.274 -8.933 -25.988 1.00 90.50 190 THR A C 1
ATOM 1511 O O . THR A 1 190 ? 0.706 -7.927 -25.567 1.00 90.50 190 THR A O 1
ATOM 1514 N N . GLN A 1 191 ? 1.013 -9.454 -27.195 1.00 86.06 191 GLN A N 1
ATOM 1515 C CA . GLN A 1 191 ? 0.069 -8.876 -28.163 1.00 86.06 191 GLN A CA 1
ATOM 1516 C C . GLN A 1 191 ? 0.370 -7.398 -28.483 1.00 86.06 191 GLN A C 1
ATOM 1518 O O . GLN A 1 191 ? -0.529 -6.588 -28.694 1.00 86.06 191 GLN A O 1
ATOM 1523 N N . CYS A 1 192 ? 1.655 -7.037 -28.503 1.00 83.81 192 CYS A N 1
ATOM 1524 C CA . CYS A 1 192 ? 2.122 -5.684 -28.810 1.00 83.81 192 CYS A CA 1
ATOM 1525 C C . CYS A 1 192 ? 2.420 -5.470 -30.301 1.00 83.81 192 CYS A C 1
ATOM 1527 O O . CYS A 1 192 ? 2.741 -4.348 -30.695 1.00 83.81 192 CYS A O 1
ATOM 1529 N N . LEU A 1 193 ? 2.352 -6.526 -31.115 1.00 81.56 193 LEU A N 1
ATOM 1530 C CA . LEU A 1 193 ? 2.535 -6.429 -32.559 1.00 81.56 193 LEU A CA 1
ATOM 1531 C C . LEU A 1 193 ? 1.359 -5.690 -33.208 1.00 81.56 193 LEU A C 1
ATOM 1533 O O . LEU A 1 193 ? 0.204 -5.863 -32.814 1.00 81.56 193 LEU A O 1
ATOM 1537 N N . ALA A 1 194 ? 1.662 -4.865 -34.207 1.00 74.31 194 ALA A N 1
ATOM 1538 C CA . ALA A 1 194 ? 0.642 -4.182 -34.988 1.00 74.31 194 ALA A CA 1
ATOM 1539 C C . ALA A 1 194 ? -0.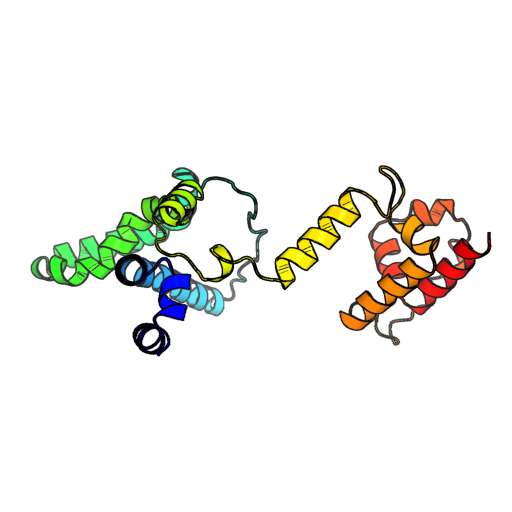263 -5.208 -35.710 1.00 74.31 194 ALA A C 1
ATOM 1541 O O . ALA A 1 194 ? 0.238 -6.239 -36.169 1.00 74.31 194 ALA A O 1
ATOM 1542 N N . PRO A 1 195 ? -1.583 -4.955 -35.830 1.00 68.00 195 PRO A N 1
ATOM 1543 C CA . PRO A 1 195 ? -2.474 -5.806 -36.613 1.00 68.00 195 PRO A CA 1
ATOM 1544 C C . PRO A 1 195 ? -2.007 -5.889 -38.069 1.00 68.00 195 PRO A C 1
ATOM 1546 O O . PRO A 1 195 ? -1.634 -4.868 -38.647 1.00 68.00 195 PRO A O 1
ATOM 1549 N N . VAL A 1 196 ? -2.110 -7.078 -38.671 1.00 61.75 196 VAL A N 1
ATOM 1550 C CA . VAL A 1 196 ? -1.735 -7.348 -40.076 1.00 61.75 196 VAL A CA 1
ATOM 1551 C C . VAL A 1 196 ? -2.423 -6.372 -41.049 1.00 61.75 196 VAL A C 1
ATOM 1553 O O . VAL A 1 196 ? -1.838 -5.962 -42.042 1.00 61.75 196 VAL A O 1
ATOM 1556 N N . ASP A 1 197 ? -3.629 -5.901 -40.724 1.00 56.16 197 ASP A N 1
ATOM 1557 C CA . ASP A 1 197 ? -4.420 -5.002 -41.580 1.00 56.16 197 ASP A CA 1
ATOM 1558 C C . ASP A 1 197 ? -3.983 -3.521 -41.508 1.00 56.16 197 ASP A C 1
ATOM 1560 O O . ASP A 1 197 ? -4.411 -2.697 -42.317 1.00 56.16 197 ASP A O 1
ATOM 1564 N N . GLN A 1 198 ? -3.135 -3.165 -40.534 1.00 54.56 198 GLN A N 1
ATOM 1565 C CA . GLN A 1 198 ? -2.449 -1.869 -40.453 1.00 54.56 198 GLN A CA 1
ATOM 1566 C C . GLN A 1 198 ? -1.001 -1.951 -40.960 1.00 54.56 198 GLN A C 1
ATOM 1568 O O . GLN A 1 198 ? -0.242 -1.004 -40.734 1.00 54.56 198 GLN A O 1
ATOM 1573 N N . GLU A 1 199 ? -0.647 -3.019 -41.697 1.00 52.84 199 GLU A N 1
ATOM 1574 C CA . GLU A 1 199 ? 0.490 -3.070 -42.630 1.00 52.84 199 GLU A CA 1
ATOM 1575 C C . GLU A 1 199 ? 0.293 -2.010 -43.731 1.00 52.84 199 GLU A C 1
ATOM 1577 O O . GLU A 1 199 ? 0.127 -2.296 -44.913 1.00 52.84 199 GLU A O 1
ATOM 1582 N N . LYS A 1 200 ? 0.312 -0.727 -43.364 1.00 52.41 200 LYS A N 1
ATOM 1583 C CA . LYS A 1 200 ? 0.888 0.239 -44.282 1.00 52.41 200 LYS A CA 1
ATOM 1584 C C . LYS A 1 200 ? 2.341 -0.170 -44.341 1.00 52.41 200 LYS A C 1
ATOM 1586 O O . LYS A 1 200 ? 2.984 -0.164 -43.291 1.00 52.41 200 LYS A O 1
ATOM 1591 N N . ASP A 1 201 ? 2.817 -0.535 -45.528 1.00 49.72 201 ASP A N 1
ATOM 1592 C CA . ASP A 1 201 ? 4.230 -0.416 -45.852 1.00 49.72 201 ASP A CA 1
ATOM 1593 C C . ASP A 1 201 ? 4.628 0.973 -45.348 1.00 49.72 201 ASP A C 1
ATOM 1595 O O . ASP A 1 201 ? 4.324 1.999 -45.957 1.00 49.72 201 ASP A O 1
ATOM 1599 N N . ILE A 1 202 ? 5.193 1.039 -44.140 1.00 53.25 202 ILE A N 1
ATOM 1600 C CA . ILE A 1 202 ? 6.007 2.176 -43.763 1.00 53.25 202 ILE A CA 1
ATOM 1601 C C . ILE A 1 202 ? 6.994 2.182 -44.913 1.00 53.25 202 ILE A C 1
ATOM 1603 O O . ILE A 1 202 ? 7.640 1.154 -45.111 1.00 53.25 202 ILE A O 1
ATOM 1607 N N . GLU A 1 203 ? 6.995 3.237 -45.729 1.00 52.59 203 GLU A N 1
ATOM 1608 C CA . GLU A 1 203 ? 7.945 3.436 -46.820 1.00 52.59 203 GLU A CA 1
ATOM 1609 C C . GLU A 1 203 ? 9.362 3.356 -46.233 1.00 52.59 203 GLU A C 1
ATOM 1611 O O . GLU A 1 203 ? 10.018 4.356 -45.958 1.00 52.59 203 GLU A O 1
ATOM 1616 N N . LEU A 1 204 ? 9.836 2.139 -45.982 1.00 52.41 204 LEU A N 1
ATOM 1617 C CA . LEU A 1 204 ? 11.197 1.832 -45.589 1.00 52.41 204 LEU A CA 1
ATOM 1618 C C . LEU A 1 204 ? 12.131 2.102 -46.767 1.00 52.41 204 LEU A C 1
ATOM 1620 O O . LEU A 1 204 ? 13.327 2.276 -46.560 1.00 52.41 204 LEU A O 1
ATOM 1624 N N . ASP A 1 205 ? 11.561 2.224 -47.970 1.00 49.00 205 ASP A N 1
ATOM 1625 C CA . ASP A 1 205 ? 12.206 2.735 -49.174 1.00 49.00 205 ASP A CA 1
ATOM 1626 C C . ASP A 1 205 ? 12.742 4.172 -49.010 1.00 49.00 205 ASP A C 1
ATOM 1628 O O . ASP A 1 205 ? 13.604 4.576 -49.786 1.00 49.00 205 ASP A O 1
ATOM 1632 N N . LEU A 1 206 ? 12.325 4.936 -47.986 1.00 50.12 206 LEU A N 1
ATOM 1633 C CA . LEU A 1 206 ? 12.845 6.287 -47.718 1.00 50.12 206 LEU A CA 1
ATOM 1634 C C . LEU A 1 206 ? 13.890 6.381 -46.592 1.00 50.12 206 LEU A C 1
ATOM 1636 O O . LEU A 1 206 ? 14.433 7.462 -46.377 1.00 50.12 206 LEU A O 1
ATOM 1640 N N . LEU A 1 207 ? 14.244 5.291 -45.901 1.00 55.78 207 LEU A N 1
ATOM 1641 C CA . LEU A 1 207 ? 15.312 5.305 -44.883 1.00 55.78 207 LEU A CA 1
ATOM 1642 C C . LEU A 1 207 ? 16.376 4.244 -45.176 1.00 55.78 207 LEU A C 1
ATOM 1644 O O . LEU A 1 207 ? 16.687 3.373 -44.367 1.00 55.78 207 LEU A O 1
ATOM 1648 N N . VAL A 1 208 ? 16.964 4.379 -46.365 1.00 56.19 208 VAL A N 1
ATOM 1649 C CA . VAL A 1 208 ? 18.074 3.568 -46.892 1.00 56.19 208 VAL A CA 1
ATOM 1650 C C . VAL A 1 208 ? 19.373 3.759 -46.089 1.00 56.19 208 VAL A C 1
ATOM 1652 O O . VAL A 1 208 ? 20.293 2.948 -46.190 1.00 56.19 208 VAL A O 1
ATOM 1655 N N . ASN A 1 209 ? 19.466 4.796 -45.253 1.00 64.81 209 ASN A N 1
ATOM 1656 C CA . ASN A 1 209 ? 20.691 5.113 -44.534 1.00 64.81 209 ASN A CA 1
ATOM 1657 C C . ASN A 1 209 ? 20.643 4.667 -43.063 1.00 64.81 209 ASN A C 1
ATOM 1659 O O . ASN A 1 209 ? 19.784 5.098 -42.289 1.00 64.81 209 ASN A O 1
ATOM 1663 N N . ARG A 1 210 ? 21.610 3.829 -42.659 1.00 66.56 210 ARG A N 1
ATOM 1664 C CA . ARG A 1 210 ? 21.738 3.314 -41.280 1.00 66.56 210 ARG A CA 1
ATOM 1665 C C . ARG A 1 210 ? 21.799 4.445 -40.250 1.00 66.56 210 ARG A C 1
ATOM 1667 O O . ARG A 1 210 ? 21.177 4.337 -39.199 1.00 66.56 210 ARG A O 1
ATOM 1674 N N . SER A 1 211 ? 22.496 5.538 -40.566 1.00 66.56 211 SER A N 1
ATOM 1675 C CA . SER A 1 211 ? 22.616 6.708 -39.686 1.00 66.56 211 SER A CA 1
ATOM 1676 C C . SER A 1 211 ? 21.287 7.415 -39.434 1.00 66.56 211 SER A C 1
ATOM 1678 O O . SER A 1 211 ? 21.072 7.946 -38.348 1.00 66.56 211 SER A O 1
ATOM 1680 N N . ASP A 1 212 ? 20.384 7.422 -40.410 1.00 70.19 212 ASP A N 1
ATOM 1681 C CA . ASP A 1 212 ? 19.150 8.208 -40.336 1.00 70.19 212 ASP A CA 1
ATOM 1682 C C . ASP A 1 212 ? 18.083 7.460 -39.523 1.00 70.19 212 ASP A C 1
ATOM 1684 O O . ASP A 1 212 ? 17.319 8.067 -38.775 1.00 70.19 212 ASP A O 1
ATOM 1688 N N . LEU A 1 213 ? 18.111 6.122 -39.559 1.00 72.44 213 LEU A N 1
ATOM 1689 C CA . LEU A 1 213 ? 17.312 5.254 -38.688 1.00 72.44 213 LEU A CA 1
ATOM 1690 C C . LEU A 1 213 ? 17.723 5.372 -37.215 1.00 72.44 213 LEU A C 1
ATOM 1692 O O . LEU A 1 213 ? 16.864 5.484 -36.338 1.00 72.44 213 LEU A O 1
ATOM 1696 N N . LEU A 1 214 ? 19.032 5.406 -36.946 1.00 72.38 214 LEU A N 1
ATOM 1697 C CA . LEU A 1 214 ? 19.595 5.604 -35.605 1.00 72.38 214 LEU A CA 1
ATOM 1698 C C . LEU A 1 214 ? 19.437 7.030 -35.077 1.00 72.38 214 LEU A C 1
ATOM 1700 O O . LEU A 1 214 ? 19.778 7.292 -33.931 1.00 72.38 214 LEU A O 1
ATOM 1704 N N . ASN A 1 215 ? 18.894 7.952 -35.869 1.00 77.44 215 ASN A N 1
ATOM 1705 C CA . ASN A 1 215 ? 18.522 9.297 -35.429 1.00 77.44 215 ASN A CA 1
ATOM 1706 C C . ASN A 1 215 ? 17.010 9.546 -35.522 1.00 77.44 215 ASN A C 1
ATOM 1708 O O . ASN A 1 215 ? 16.540 10.643 -35.223 1.00 77.44 215 ASN A O 1
ATOM 1712 N N . ALA A 1 216 ? 16.226 8.530 -35.896 1.00 78.81 216 ALA A N 1
ATOM 1713 C CA . ALA A 1 216 ? 14.787 8.669 -36.051 1.00 78.81 216 ALA A CA 1
ATOM 1714 C C . ALA A 1 216 ? 14.090 8.956 -34.702 1.00 78.81 216 ALA A C 1
ATOM 1716 O O . ALA A 1 216 ? 14.510 8.403 -33.674 1.00 78.81 216 ALA A O 1
ATOM 1717 N N . PRO A 1 217 ? 12.996 9.748 -34.704 1.00 82.88 217 PRO A N 1
ATOM 1718 C CA . PRO A 1 217 ? 12.164 9.985 -33.526 1.00 82.88 217 PRO A CA 1
ATOM 1719 C C . PRO A 1 217 ? 11.659 8.687 -32.884 1.00 82.88 217 PRO A C 1
ATOM 1721 O O . PRO A 1 217 ? 11.454 7.672 -33.562 1.00 82.88 217 PRO A O 1
ATOM 1724 N N . ILE A 1 218 ? 11.408 8.722 -31.572 1.00 81.62 218 ILE A N 1
ATOM 1725 C CA . ILE A 1 218 ? 11.036 7.532 -30.793 1.00 81.62 218 ILE A CA 1
ATOM 1726 C C . ILE A 1 218 ? 9.725 6.895 -31.274 1.00 81.62 218 ILE A C 1
ATOM 1728 O O . ILE A 1 218 ? 9.574 5.675 -31.221 1.00 81.62 218 ILE A O 1
ATOM 1732 N N . GLU A 1 219 ? 8.804 7.689 -31.823 1.00 80.75 219 GLU A N 1
ATOM 1733 C CA . GLU A 1 219 ? 7.542 7.225 -32.401 1.00 80.75 219 GLU A CA 1
ATOM 1734 C C . GLU A 1 219 ? 7.768 6.339 -33.631 1.00 80.75 219 GLU A C 1
ATOM 1736 O O . GLU A 1 219 ? 7.077 5.333 -33.810 1.00 80.75 219 GLU A O 1
ATOM 1741 N N . VAL A 1 220 ? 8.753 6.692 -34.462 1.00 77.88 220 VAL A N 1
ATOM 1742 C CA . VAL A 1 220 ? 9.101 5.953 -35.682 1.00 77.88 220 VAL A CA 1
ATOM 1743 C C . VAL A 1 220 ? 9.777 4.637 -35.315 1.00 77.88 220 VAL A C 1
ATOM 1745 O O . VAL A 1 220 ? 9.346 3.579 -35.775 1.00 77.88 220 VAL A O 1
ATOM 1748 N N . ARG A 1 221 ? 10.768 4.675 -34.412 1.00 83.56 221 ARG A N 1
ATOM 1749 C CA . ARG A 1 221 ? 11.440 3.462 -33.914 1.00 83.56 221 ARG A CA 1
ATOM 1750 C C . ARG A 1 221 ? 10.464 2.503 -33.249 1.00 83.56 221 ARG A C 1
ATOM 1752 O O . ARG A 1 221 ? 10.510 1.303 -33.503 1.00 83.56 221 ARG A O 1
ATOM 1759 N N . ARG A 1 222 ? 9.541 3.029 -32.438 1.00 82.38 222 ARG A N 1
ATOM 1760 C CA . ARG A 1 222 ? 8.488 2.232 -31.803 1.00 82.38 222 ARG A CA 1
ATOM 1761 C C . ARG A 1 222 ? 7.622 1.533 -32.844 1.00 82.38 222 ARG A C 1
ATOM 1763 O O . ARG A 1 222 ? 7.351 0.350 -32.682 1.00 82.38 222 ARG A O 1
ATOM 1770 N N . ARG A 1 223 ? 7.220 2.240 -33.906 1.00 79.88 223 ARG A N 1
ATOM 1771 C CA . ARG A 1 223 ? 6.403 1.662 -34.979 1.00 79.88 223 ARG A CA 1
ATOM 1772 C C . ARG A 1 223 ? 7.135 0.522 -35.695 1.00 79.88 223 ARG A C 1
ATOM 1774 O O . ARG A 1 223 ? 6.528 -0.521 -35.915 1.00 79.88 223 ARG A O 1
ATOM 1781 N N . ILE A 1 224 ? 8.434 0.688 -35.962 1.00 81.06 224 ILE A N 1
ATOM 1782 C CA . ILE A 1 224 ? 9.291 -0.364 -36.533 1.00 81.06 224 ILE A CA 1
ATOM 1783 C C . ILE A 1 224 ? 9.361 -1.579 -35.598 1.00 81.06 224 ILE A C 1
ATOM 1785 O O . ILE A 1 224 ? 9.137 -2.694 -36.047 1.00 81.06 224 ILE A O 1
ATOM 1789 N N . LEU A 1 225 ? 9.606 -1.382 -34.296 1.00 84.00 225 LEU A N 1
ATOM 1790 C CA . LEU A 1 225 ? 9.694 -2.476 -33.315 1.00 84.00 225 LEU A CA 1
ATOM 1791 C C . LEU A 1 225 ? 8.389 -3.272 -33.165 1.00 84.00 225 LEU A C 1
ATOM 1793 O O . LEU A 1 225 ? 8.430 -4.437 -32.773 1.00 84.00 225 LEU A O 1
ATOM 1797 N N . THR A 1 226 ? 7.238 -2.657 -33.439 1.00 83.69 226 THR A N 1
ATOM 1798 C CA . THR A 1 226 ? 5.924 -3.315 -33.366 1.00 83.69 226 THR A CA 1
ATOM 1799 C C . THR A 1 226 ? 5.492 -3.982 -34.673 1.00 83.69 226 THR A C 1
ATOM 1801 O O . THR A 1 226 ? 4.545 -4.765 -34.662 1.00 83.69 226 THR A O 1
ATOM 1804 N N . ASP A 1 227 ? 6.164 -3.703 -35.790 1.00 83.44 227 ASP A N 1
ATOM 1805 C CA . ASP A 1 227 ? 5.897 -4.333 -37.085 1.00 83.44 227 ASP A CA 1
ATOM 1806 C C . ASP A 1 227 ? 6.883 -5.485 -37.316 1.00 83.44 227 ASP A C 1
ATOM 1808 O O . ASP A 1 227 ? 8.046 -5.285 -37.670 1.00 83.44 227 ASP A O 1
ATOM 1812 N N . ALA A 1 228 ? 6.404 -6.717 -37.138 1.00 80.75 228 ALA A N 1
ATOM 1813 C CA . ALA A 1 228 ? 7.239 -7.911 -37.220 1.00 80.75 228 ALA A CA 1
ATOM 1814 C C . ALA A 1 228 ? 7.924 -8.094 -38.586 1.00 80.75 228 ALA A C 1
ATOM 1816 O O . ALA A 1 228 ? 9.038 -8.619 -38.657 1.00 80.75 228 ALA A O 1
ATOM 1817 N N . LYS A 1 229 ? 7.274 -7.692 -39.680 1.00 79.44 229 LYS A N 1
ATOM 1818 C CA . LYS A 1 229 ? 7.754 -7.927 -41.048 1.00 79.44 229 LYS A CA 1
ATOM 1819 C C . LYS A 1 229 ? 8.841 -6.921 -41.399 1.00 79.44 229 LYS A C 1
ATOM 1821 O O . LYS A 1 229 ? 9.924 -7.307 -41.847 1.00 79.44 229 LYS A O 1
ATOM 1826 N N . THR A 1 230 ? 8.571 -5.649 -41.122 1.00 77.69 230 THR A N 1
ATOM 1827 C CA . THR A 1 230 ? 9.516 -4.543 -41.288 1.00 77.69 230 THR A CA 1
ATOM 1828 C C . THR A 1 230 ? 10.742 -4.724 -40.400 1.00 77.69 230 THR A C 1
ATOM 1830 O O . THR A 1 230 ? 11.873 -4.624 -40.877 1.00 77.69 230 THR A O 1
ATOM 1833 N N . PHE A 1 231 ? 10.532 -5.077 -39.132 1.00 83.50 231 PHE A N 1
ATOM 1834 C CA . PHE A 1 231 ? 11.615 -5.309 -38.186 1.00 83.50 231 PHE A CA 1
ATOM 1835 C C . PHE A 1 231 ? 12.535 -6.459 -38.609 1.00 83.50 231 PHE A C 1
ATOM 1837 O O . PHE A 1 231 ? 13.752 -6.293 -38.607 1.00 83.50 231 PHE A O 1
ATOM 1844 N N . ASN A 1 232 ? 11.983 -7.600 -39.046 1.00 83.50 232 ASN A N 1
ATOM 1845 C CA . ASN A 1 232 ? 12.784 -8.731 -39.532 1.00 83.50 232 ASN A CA 1
ATOM 1846 C C . ASN A 1 232 ? 13.607 -8.388 -40.781 1.00 83.50 232 ASN A C 1
ATOM 1848 O O . ASN A 1 232 ? 14.761 -8.805 -40.887 1.00 83.50 232 ASN A O 1
ATOM 1852 N N . ARG A 1 233 ? 13.034 -7.630 -41.728 1.00 80.62 233 ARG A N 1
ATOM 1853 C CA . ARG A 1 233 ? 13.756 -7.165 -42.926 1.00 80.62 233 ARG A CA 1
ATOM 1854 C C . ARG A 1 233 ? 14.927 -6.259 -42.549 1.00 80.62 233 ARG A C 1
ATOM 1856 O O . ARG A 1 233 ? 16.022 -6.428 -43.079 1.00 80.62 233 ARG A O 1
ATOM 1863 N N . LEU A 1 234 ? 14.701 -5.335 -41.616 1.00 80.38 234 LEU A N 1
ATOM 1864 C CA . LEU A 1 234 ? 15.729 -4.421 -41.128 1.00 80.38 234 LEU A CA 1
ATOM 1865 C C . LEU A 1 234 ? 16.828 -5.165 -40.356 1.00 80.38 234 LEU A C 1
ATOM 1867 O O . LEU A 1 234 ? 18.009 -4.960 -40.606 1.00 80.38 234 LEU A O 1
ATOM 1871 N N . ALA A 1 235 ? 16.463 -6.086 -39.466 1.00 83.56 235 ALA A N 1
ATOM 1872 C CA . ALA A 1 235 ? 17.433 -6.893 -38.733 1.00 83.56 235 ALA A CA 1
ATOM 1873 C C . ALA A 1 235 ? 18.315 -7.728 -39.680 1.00 83.56 235 ALA A C 1
ATOM 1875 O O . ALA A 1 235 ? 19.531 -7.786 -39.509 1.00 83.56 235 ALA A O 1
ATOM 1876 N N . ALA A 1 236 ? 17.729 -8.308 -40.736 1.00 82.56 236 ALA A N 1
ATOM 1877 C CA . ALA A 1 236 ? 18.479 -9.050 -41.748 1.00 82.56 236 ALA A CA 1
ATOM 1878 C C . ALA A 1 236 ? 19.510 -8.177 -42.489 1.00 82.56 236 ALA A C 1
ATOM 1880 O O . ALA A 1 236 ? 20.606 -8.658 -42.773 1.00 82.56 236 ALA A O 1
ATOM 1881 N N . SER A 1 237 ? 19.204 -6.903 -42.767 1.00 81.31 237 SER A N 1
ATOM 1882 C CA . SER A 1 237 ? 20.152 -5.989 -43.422 1.00 81.31 237 SER A CA 1
ATOM 1883 C C . SER A 1 237 ? 21.269 -5.510 -42.490 1.00 81.31 237 SER A C 1
ATOM 1885 O O . SER A 1 237 ? 22.383 -5.255 -42.950 1.00 81.31 237 SER A O 1
ATOM 1887 N N . PHE A 1 238 ? 21.009 -5.409 -41.183 1.00 78.44 238 PHE A N 1
ATOM 1888 C CA . PHE A 1 238 ? 22.022 -5.084 -40.173 1.00 78.44 238 PHE A CA 1
ATOM 1889 C C . PHE A 1 238 ? 22.961 -6.259 -39.875 1.00 78.44 238 PHE A C 1
ATOM 1891 O O . PHE A 1 238 ? 24.132 -6.025 -39.607 1.00 78.44 238 PHE A O 1
ATOM 1898 N N . GLN A 1 239 ? 22.476 -7.499 -39.973 1.00 80.88 239 GLN A N 1
ATOM 1899 C CA . GLN A 1 239 ? 23.241 -8.722 -39.682 1.00 80.88 239 GLN A CA 1
ATOM 1900 C C . GLN A 1 239 ? 24.130 -9.207 -40.840 1.00 80.88 239 GLN A C 1
ATOM 1902 O O . GLN A 1 239 ? 25.011 -10.035 -40.623 1.00 80.88 239 GLN A O 1
ATOM 1907 N N . GLN A 1 240 ? 23.877 -8.751 -42.071 1.00 72.56 240 GLN A N 1
ATOM 1908 C CA . GLN A 1 240 ? 24.620 -9.163 -43.273 1.00 72.56 240 GLN A CA 1
ATOM 1909 C C . GLN A 1 240 ? 25.865 -8.313 -43.581 1.00 72.56 240 GLN A C 1
ATOM 1911 O O . GLN A 1 240 ? 26.616 -8.688 -44.481 1.00 72.56 240 GLN A O 1
ATOM 1916 N N . ALA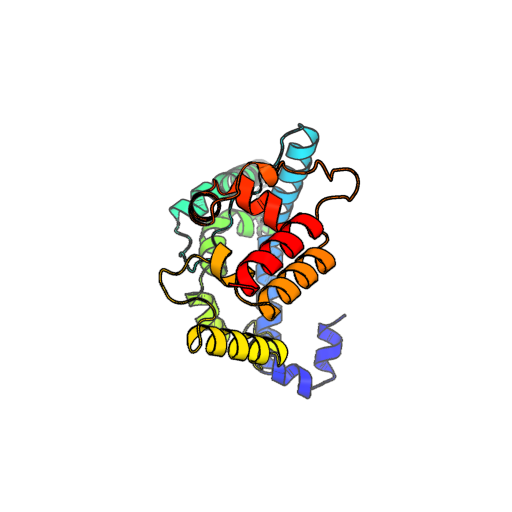 A 1 241 ? 26.084 -7.194 -42.881 1.00 59.06 241 ALA A N 1
ATOM 1917 C CA . ALA A 1 241 ? 27.255 -6.326 -43.070 1.00 59.06 241 ALA A CA 1
ATOM 1918 C C . ALA A 1 241 ? 28.139 -6.314 -41.828 1.00 59.06 241 ALA A C 1
ATOM 1920 O O . ALA A 1 241 ? 29.370 -6.209 -42.003 1.00 59.06 241 ALA A O 1
#

Sequence (241 aa):
MGLASLIGNRKQVTQFGGPLSLTVSVFLEIFFSVLLAPVMAYYHSRFVLMTLLGRTVSWNSQQREETRVTAGDAWSMHWDVFAYYGLLGTLVASLAPQMLPWFTPILIGPLLVVPFAMILGSAKVGRWLTRHQWLLIPEEKAESPLLKSMQKVLDDFEKHPVVEPGEDIFEAVLRDKNRTTMHLRIAEATQCLAPVDQEKDIELDLLVNRSDLLNAPIEVRRRILTDAKTFNRLAASFQQA

pLDDT: mean 84.3, std 11.14, range [49.0, 96.12]

Radius of gyration: 27.78 Å; chains: 1; bounding box: 55×45×74 Å

Foldseek 3Di:
DVVVVCVVPQVNQVLLVHDVQVVVQVVVCVLLCLLCVLVVVVVVVVVVVCVVVVHDDDPDDDDPDLDQCDLVNQCVVQVVLLVVLVVVLVVCCVPPVVCNVVCCSNNVSSNCSSVVCRLVSHPVNVVVCVVVSHNDDSCNSPPDPVVVVVVVVVVVCVVVPLAPVPGDPLLSQLQDPVSLVVLVVVCVVVVLADDPVPPPVPCVVPPPDPVVLSVDDPVVSSNCSRHNVSSVVSSVVNHVD

Secondary structure (DSSP, 8-state):
-HHHHHHT-HHHHGGGT-HHHHHHHHHHHHHHHHHHHHHHHHHHHHHHHHHHTT-----PPP--S-----HHHHHHHHHHHHHHHHHHHHHHHHH-GGGHHHHHHHHHHHHTHHHHHHHHT-HHHHHHHHHTTTT--HHHHS--HHHHHHHHHHHHHHHS-SS-TTS-HHHHHHH-HHHHHHHHHHHHHTT-SPPGGG-----GGG---HHHHTTS-HHHHHHHHH-HHHHHHHHHHHH--